Protein AF-A0A968W8H2-F1 (afdb_monomer)

Mean predicted aligned error: 14.6 Å

Solvent-accessible surface area (backbone atoms only — not comparable to full-atom values): 11276 Å² total; per-residue (Å²): 136,85,84,81,78,82,75,84,76,79,75,56,71,44,77,42,82,46,77,49,74,52,72,78,47,66,49,34,52,23,34,32,42,46,79,49,78,44,74,74,42,57,96,61,93,80,59,73,51,69,45,77,36,21,54,72,83,42,77,55,61,78,82,56,47,73,35,82,41,82,43,55,60,45,55,50,35,43,35,35,29,35,41,33,61,27,67,94,79,48,90,53,50,46,75,45,78,47,76,47,79,46,84,35,69,71,51,78,79,83,44,81,72,44,85,82,76,89,80,90,80,65,88,98,58,87,85,86,85,79,82,62,67,86,47,62,39,29,84,86,60,59,78,54,84,57,83,60,63,46,98,86,67,40,64,57,59,97,89,56,95,62,81,52,81,55,80,53,80,72,87,75,135

Radius of gyration: 30.92 Å; Cα contacts (8 Å, |Δi|>4): 264; chains: 1; bounding box: 73×29×99 Å

Structure (mmCIF, N/CA/C/O backbone):
data_AF-A0A968W8H2-F1
#
_entry.id   AF-A0A968W8H2-F1
#
loop_
_atom_site.group_PDB
_atom_site.id
_atom_site.type_symbol
_atom_site.label_atom_id
_atom_site.label_alt_id
_atom_site.label_comp_id
_atom_site.label_asym_id
_atom_site.label_entity_id
_atom_site.label_seq_id
_atom_site.pdbx_PDB_ins_code
_atom_site.Cartn_x
_atom_site.Cartn_y
_atom_site.Cartn_z
_atom_site.occupancy
_atom_site.B_iso_or_equiv
_atom_site.auth_seq_id
_atom_site.auth_comp_id
_atom_site.auth_asym_id
_atom_site.auth_atom_id
_atom_site.pdbx_PDB_model_num
ATOM 1 N N . MET A 1 1 ? 39.311 -10.604 -56.391 1.00 36.50 1 MET A N 1
ATOM 2 C CA . MET A 1 1 ? 39.691 -10.342 -54.987 1.00 36.50 1 MET A CA 1
ATOM 3 C C . MET A 1 1 ? 38.489 -9.663 -54.344 1.00 36.50 1 MET A C 1
ATOM 5 O O . MET A 1 1 ? 38.230 -8.509 -54.650 1.00 36.50 1 MET A O 1
ATOM 9 N N . PHE A 1 2 ? 37.658 -10.414 -53.617 1.00 27.83 2 PHE A N 1
ATOM 10 C CA . PHE A 1 2 ? 36.453 -9.870 -52.982 1.00 27.83 2 PHE A CA 1
ATOM 11 C C . PHE A 1 2 ? 36.867 -9.211 -51.664 1.00 27.83 2 PHE A C 1
ATOM 13 O O . PHE A 1 2 ? 37.392 -9.886 -50.783 1.00 27.83 2 PHE A O 1
ATOM 20 N N . SER A 1 3 ? 36.694 -7.894 -51.560 1.00 30.61 3 SER A N 1
ATOM 21 C CA . SER A 1 3 ? 36.873 -7.172 -50.301 1.00 30.61 3 SER A CA 1
ATOM 22 C C . SER A 1 3 ? 35.600 -7.329 -49.477 1.00 30.61 3 SER A C 1
ATOM 24 O O . SER A 1 3 ? 34.537 -6.861 -49.884 1.00 30.61 3 SER A O 1
ATOM 26 N N . LEU A 1 4 ? 35.705 -8.021 -48.343 1.00 26.61 4 LEU A N 1
ATOM 27 C CA . LEU A 1 4 ? 34.678 -8.049 -47.311 1.00 26.61 4 LEU A CA 1
ATOM 28 C C . LEU A 1 4 ? 34.958 -6.876 -46.368 1.00 26.61 4 LEU A C 1
ATOM 30 O O . LEU A 1 4 ? 35.855 -6.941 -45.531 1.00 26.61 4 LEU A O 1
ATOM 34 N N . THR A 1 5 ? 34.220 -5.781 -46.523 1.00 30.62 5 THR A N 1
ATOM 35 C CA . THR A 1 5 ? 34.244 -4.696 -45.541 1.00 30.62 5 THR A CA 1
ATOM 36 C C . THR A 1 5 ? 33.345 -5.101 -44.379 1.00 30.62 5 THR A C 1
ATOM 38 O O . THR A 1 5 ? 32.125 -5.099 -44.504 1.00 30.62 5 THR A O 1
ATOM 41 N N . THR A 1 6 ? 33.934 -5.472 -43.243 1.00 33.97 6 THR A N 1
ATOM 42 C CA . THR A 1 6 ? 33.195 -5.592 -41.983 1.00 33.97 6 THR A CA 1
ATOM 43 C C . THR A 1 6 ? 32.729 -4.200 -41.569 1.00 33.97 6 THR A C 1
ATOM 45 O O . THR A 1 6 ? 33.528 -3.380 -41.112 1.00 33.97 6 THR A O 1
ATOM 48 N N . GLN A 1 7 ? 31.444 -3.915 -41.761 1.00 32.62 7 GLN A N 1
ATOM 49 C CA . GLN A 1 7 ? 30.807 -2.742 -41.184 1.00 32.62 7 GLN A CA 1
ATOM 50 C C . GLN A 1 7 ? 30.516 -3.073 -39.716 1.00 32.62 7 GLN A C 1
ATOM 52 O O . GLN A 1 7 ? 29.640 -3.876 -39.411 1.00 32.62 7 GLN A O 1
ATOM 57 N N . THR A 1 8 ? 31.289 -2.508 -38.789 1.00 40.84 8 THR A N 1
ATOM 58 C CA . THR A 1 8 ? 30.941 -2.557 -37.365 1.00 40.84 8 THR A CA 1
ATOM 59 C C . THR A 1 8 ? 29.759 -1.613 -37.150 1.00 40.84 8 THR A C 1
ATOM 61 O O . THR A 1 8 ? 29.940 -0.419 -36.904 1.00 40.84 8 THR A O 1
ATOM 64 N N . GLU A 1 9 ? 28.540 -2.117 -37.322 1.00 47.41 9 GLU A N 1
ATOM 65 C CA . GLU A 1 9 ? 27.311 -1.370 -37.065 1.00 47.41 9 GLU A CA 1
ATOM 66 C C . GLU A 1 9 ? 27.190 -1.078 -35.569 1.00 47.41 9 GLU A C 1
ATOM 68 O O . GLU A 1 9 ? 26.975 -1.959 -34.740 1.00 47.41 9 GLU A O 1
ATOM 73 N N . ARG A 1 10 ? 27.369 0.192 -35.206 1.00 48.16 10 ARG A N 1
ATOM 74 C CA . ARG A 1 10 ? 27.141 0.668 -33.845 1.00 48.16 10 ARG A CA 1
ATOM 75 C C . ARG A 1 10 ? 25.634 0.897 -33.683 1.00 48.16 10 ARG A C 1
ATOM 77 O O . ARG A 1 10 ? 25.131 1.954 -34.063 1.00 48.16 10 ARG A O 1
ATOM 84 N N . THR A 1 11 ? 24.909 -0.084 -33.153 1.00 51.78 11 THR A N 1
ATOM 85 C CA . THR A 1 11 ? 23.515 0.092 -32.723 1.00 51.78 11 THR A CA 1
ATOM 86 C C . THR A 1 11 ? 23.470 1.188 -31.652 1.00 51.78 11 THR A C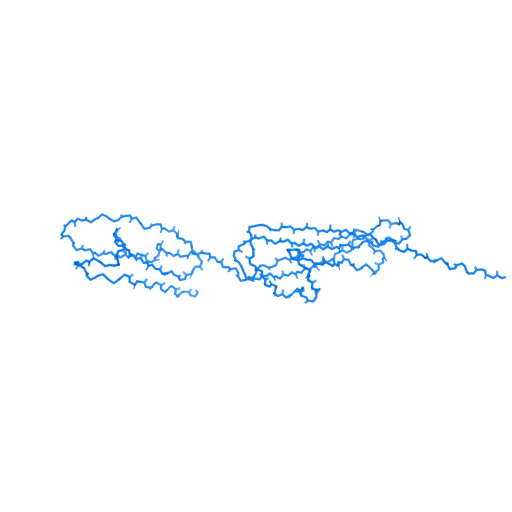 1
ATOM 88 O O . THR A 1 11 ? 24.179 1.136 -30.648 1.00 51.78 11 THR A O 1
ATOM 91 N N . LYS A 1 12 ? 22.694 2.254 -31.877 1.00 58.31 12 LYS A N 1
ATOM 92 C CA . LYS A 1 12 ? 22.496 3.314 -30.876 1.00 58.31 12 LYS A CA 1
ATOM 93 C C . LYS A 1 12 ? 21.143 3.097 -30.210 1.00 58.31 12 LYS A C 1
ATOM 95 O O . LYS A 1 12 ? 20.135 3.624 -30.679 1.00 58.31 12 LYS A O 1
ATOM 100 N N . GLU A 1 13 ? 21.113 2.311 -29.138 1.00 65.06 13 GLU A N 1
ATOM 101 C CA . GLU A 1 13 ? 19.932 2.200 -28.272 1.00 65.06 13 GLU A CA 1
ATOM 102 C C . GLU A 1 13 ? 19.605 3.577 -27.679 1.00 65.06 13 GLU A C 1
ATOM 104 O O . GLU A 1 13 ? 20.492 4.285 -27.196 1.00 65.06 13 GLU A O 1
ATOM 109 N N . THR A 1 14 ? 18.344 4.003 -27.762 1.00 73.31 14 THR A N 1
ATOM 110 C CA . THR A 1 14 ? 17.873 5.201 -27.050 1.00 73.31 14 THR A CA 1
ATOM 111 C C . THR A 1 14 ? 17.032 4.770 -25.867 1.00 73.31 14 THR A C 1
ATOM 113 O O . THR A 1 14 ? 16.075 4.013 -26.024 1.00 73.31 14 THR A O 1
ATOM 116 N N . GLU A 1 15 ? 17.394 5.265 -24.692 1.00 79.56 15 GLU A N 1
ATOM 117 C CA . GLU A 1 15 ? 16.709 4.994 -23.436 1.00 79.56 15 GLU A CA 1
ATOM 118 C C . GLU A 1 15 ? 15.756 6.142 -23.098 1.00 79.56 15 GLU A C 1
ATOM 120 O O . GLU A 1 15 ? 16.090 7.318 -23.252 1.00 79.56 15 GLU A O 1
ATOM 125 N N . TYR A 1 16 ? 14.560 5.796 -22.636 1.00 78.62 16 TYR A N 1
ATOM 126 C CA . TYR A 1 16 ? 13.544 6.733 -22.182 1.00 78.62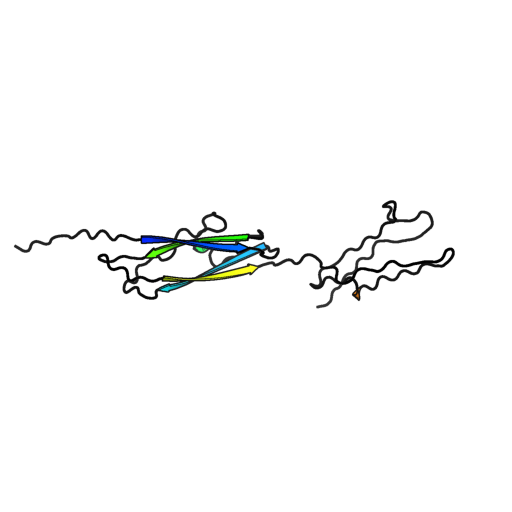 16 TYR A CA 1
ATOM 127 C C . TYR A 1 16 ? 13.112 6.350 -20.775 1.00 78.62 16 TYR A C 1
ATOM 129 O O . TYR A 1 16 ? 12.484 5.309 -20.583 1.00 78.62 16 TYR A O 1
ATOM 137 N N . THR A 1 17 ? 13.402 7.209 -19.805 1.00 87.06 17 THR A N 1
ATOM 138 C CA . THR A 1 17 ? 12.877 7.058 -18.449 1.00 87.06 17 THR A CA 1
ATOM 139 C C . THR A 1 17 ? 11.403 7.438 -18.422 1.00 87.06 17 THR A C 1
ATOM 141 O O . THR A 1 17 ? 10.996 8.483 -18.941 1.00 87.06 17 THR A O 1
ATOM 144 N N . LYS A 1 18 ? 10.598 6.577 -17.816 1.00 87.25 18 LYS A N 1
ATOM 145 C CA . LYS A 1 18 ? 9.187 6.789 -17.521 1.00 87.25 18 LYS A CA 1
ATOM 146 C C . LYS A 1 18 ? 9.029 6.835 -16.013 1.00 87.25 18 LYS A C 1
ATOM 148 O O . LYS A 1 18 ? 9.652 6.046 -15.308 1.00 87.25 18 LYS A O 1
ATOM 153 N N . VAL A 1 19 ? 8.214 7.772 -15.546 1.00 91.31 19 VAL A N 1
ATOM 154 C CA . VAL A 1 19 ? 7.886 7.938 -14.133 1.00 91.31 19 VAL A CA 1
ATOM 155 C C . VAL A 1 19 ? 6.378 8.072 -14.021 1.00 91.31 19 VAL A C 1
ATOM 157 O O . VAL A 1 19 ? 5.772 8.848 -14.764 1.00 91.31 19 VAL A O 1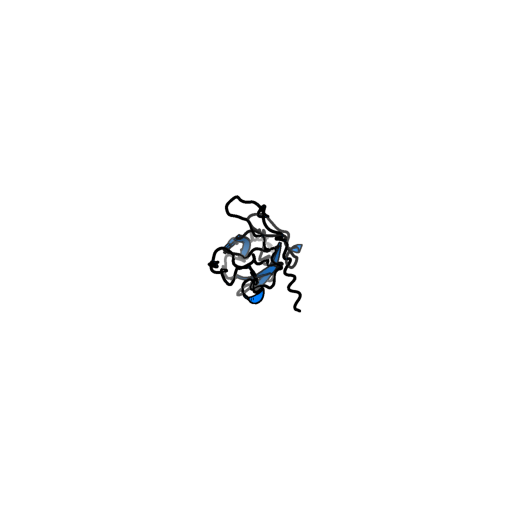
ATOM 160 N N . ILE A 1 20 ? 5.783 7.322 -13.104 1.00 92.75 20 ILE A N 1
ATOM 161 C CA . ILE A 1 20 ? 4.387 7.475 -12.704 1.00 92.75 20 ILE A CA 1
ATOM 162 C C . ILE A 1 20 ? 4.335 7.573 -11.183 1.00 92.75 20 ILE A C 1
ATOM 164 O O . ILE A 1 20 ? 5.024 6.824 -10.495 1.00 92.75 20 ILE A O 1
ATOM 168 N N . THR A 1 21 ? 3.516 8.483 -10.665 1.00 94.56 21 THR A N 1
ATOM 169 C CA . THR A 1 21 ? 3.315 8.645 -9.223 1.00 94.56 21 THR A CA 1
ATOM 170 C C . THR A 1 21 ? 1.832 8.555 -8.908 1.00 94.56 21 THR A C 1
ATOM 172 O O . THR A 1 21 ? 1.030 9.334 -9.424 1.00 94.56 21 THR A O 1
ATOM 175 N N . PHE A 1 22 ? 1.481 7.613 -8.041 1.00 92.88 22 PHE A N 1
ATOM 176 C CA . PHE A 1 22 ? 0.173 7.514 -7.410 1.00 92.88 22 PHE A CA 1
ATOM 177 C C . PHE A 1 22 ? 0.223 8.227 -6.060 1.00 92.88 22 PHE A C 1
ATOM 179 O O . PHE A 1 22 ? 1.210 8.113 -5.332 1.00 92.88 22 PHE A O 1
ATOM 186 N N . ALA A 1 23 ? -0.841 8.944 -5.715 1.00 93.62 23 ALA A N 1
ATOM 187 C CA . ALA A 1 23 ? -0.974 9.637 -4.440 1.00 93.62 23 ALA A CA 1
ATOM 188 C C . ALA A 1 23 ? -2.348 9.360 -3.826 1.00 93.62 23 ALA A C 1
ATOM 190 O O . ALA A 1 23 ? -3.315 9.119 -4.548 1.00 93.62 23 ALA A O 1
ATOM 191 N N . GLY A 1 24 ? -2.425 9.410 -2.496 1.00 91.19 24 GLY A N 1
ATOM 192 C CA . GLY A 1 24 ? -3.661 9.129 -1.766 1.00 91.19 24 GLY A CA 1
ATOM 193 C C . GLY A 1 24 ? -4.010 7.642 -1.729 1.00 91.19 24 GLY A C 1
ATOM 194 O O . GLY A 1 24 ? -5.189 7.296 -1.695 1.00 91.19 24 GLY A O 1
ATOM 195 N N . LEU A 1 25 ? -3.005 6.760 -1.753 1.00 91.06 25 LEU A N 1
ATOM 196 C CA . LEU A 1 25 ? -3.238 5.335 -1.538 1.00 91.06 25 LEU A CA 1
ATOM 197 C C . LEU A 1 25 ? -3.820 5.117 -0.131 1.00 91.06 25 LEU A C 1
ATOM 199 O O . LEU A 1 25 ? -3.359 5.762 0.818 1.00 91.06 25 LEU A O 1
ATOM 203 N N . PRO A 1 26 ? -4.815 4.222 0.026 1.00 90.12 26 PRO A N 1
ATOM 204 C CA . PRO A 1 26 ? -5.330 3.871 1.346 1.00 90.12 26 PRO A CA 1
ATOM 205 C C . PRO A 1 26 ? -4.226 3.218 2.187 1.00 90.12 26 PRO A C 1
ATOM 207 O O . PRO A 1 26 ? -3.206 2.788 1.650 1.00 90.12 26 PRO A O 1
ATOM 210 N N . VAL A 1 27 ? -4.422 3.098 3.502 1.00 90.06 27 VAL A N 1
ATOM 211 C CA . VAL A 1 27 ? -3.502 2.313 4.342 1.00 90.06 27 VAL A CA 1
ATOM 212 C C . VAL A 1 27 ? -3.486 0.873 3.827 1.00 90.06 27 VAL A C 1
ATOM 214 O O . VAL A 1 27 ? -4.543 0.279 3.631 1.00 90.06 27 VAL A O 1
ATOM 217 N N . HIS A 1 28 ? -2.301 0.321 3.578 1.00 93.50 28 HIS A N 1
ATOM 218 C CA . HIS A 1 28 ? -2.117 -1.018 3.016 1.00 93.50 28 HIS A CA 1
ATOM 219 C C . HIS A 1 28 ? -0.793 -1.634 3.486 1.00 93.50 28 HIS A C 1
ATOM 221 O O . HIS A 1 28 ? 0.001 -0.972 4.158 1.00 93.50 28 HIS A O 1
ATOM 227 N N . GLU A 1 29 ? -0.570 -2.907 3.163 1.00 94.62 29 GLU A N 1
ATOM 228 C CA . GLU A 1 29 ? 0.621 -3.651 3.605 1.00 94.62 29 GLU A CA 1
ATOM 229 C C . GLU A 1 29 ? 1.572 -4.009 2.460 1.00 94.62 29 GLU A C 1
ATOM 231 O O . GLU A 1 29 ? 2.777 -4.174 2.669 1.00 94.62 29 GLU A O 1
ATOM 236 N N . SER A 1 30 ? 1.040 -4.173 1.249 1.00 95.44 30 SER A N 1
ATOM 237 C CA . SER A 1 30 ? 1.845 -4.532 0.085 1.00 95.44 30 SER A CA 1
ATOM 238 C C . SER A 1 30 ? 1.202 -4.102 -1.224 1.00 95.44 30 SER A C 1
ATOM 240 O O . SER A 1 30 ? 0.007 -3.804 -1.290 1.00 95.44 30 SER A O 1
ATOM 242 N N . ILE A 1 31 ? 2.009 -4.118 -2.278 1.00 95.25 31 ILE A N 1
ATOM 243 C CA . ILE A 1 31 ? 1.574 -3.947 -3.660 1.00 95.25 31 ILE A CA 1
ATOM 244 C C . ILE A 1 31 ? 2.034 -5.131 -4.508 1.00 95.25 31 ILE A C 1
ATOM 246 O O . ILE A 1 31 ? 3.036 -5.773 -4.200 1.00 95.25 31 ILE A O 1
ATOM 250 N N . GLU A 1 32 ? 1.321 -5.408 -5.589 1.00 94.19 32 GLU A N 1
ATOM 251 C CA . GLU A 1 32 ? 1.770 -6.298 -6.661 1.00 94.19 32 GLU A CA 1
ATOM 252 C C . GLU A 1 32 ? 1.777 -5.512 -7.972 1.00 94.19 32 GLU A C 1
ATOM 254 O O . GLU A 1 32 ? 0.892 -4.689 -8.225 1.00 94.19 32 GLU A O 1
ATOM 259 N N . LEU A 1 33 ? 2.800 -5.752 -8.790 1.00 90.94 33 LEU A N 1
ATOM 260 C CA . LEU A 1 33 ? 3.006 -5.056 -10.054 1.00 90.94 33 LEU A CA 1
ATOM 261 C C . LEU A 1 33 ? 3.056 -6.051 -11.205 1.00 90.94 33 LEU A C 1
ATOM 263 O O . LEU A 1 33 ? 3.793 -7.039 -11.138 1.00 90.94 33 LEU A O 1
ATOM 267 N N . ASP A 1 34 ? 2.342 -5.722 -12.275 1.00 86.38 34 ASP A N 1
ATOM 268 C CA . ASP A 1 34 ? 2.449 -6.386 -13.570 1.00 86.38 34 ASP A CA 1
ATOM 269 C C . ASP A 1 34 ? 2.709 -5.356 -14.675 1.00 86.38 34 ASP A C 1
ATOM 271 O O . ASP A 1 34 ? 2.138 -4.261 -14.681 1.00 86.38 34 ASP A O 1
ATOM 275 N N . PHE A 1 35 ? 3.587 -5.709 -15.610 1.00 81.69 35 PHE A N 1
ATOM 276 C CA . PHE A 1 35 ? 3.974 -4.873 -16.740 1.00 81.69 35 PHE A CA 1
ATOM 277 C C . PHE A 1 35 ? 3.630 -5.607 -18.032 1.00 81.69 35 PHE A C 1
ATOM 279 O O . PHE A 1 35 ? 4.330 -6.535 -18.438 1.00 81.69 35 PHE A O 1
ATOM 286 N N . VAL A 1 36 ? 2.593 -5.141 -18.725 1.00 76.88 36 VAL A N 1
ATOM 287 C CA . VAL A 1 36 ? 2.254 -5.639 -20.058 1.00 76.88 36 VAL A CA 1
ATOM 288 C C . VAL A 1 36 ? 2.880 -4.724 -21.099 1.00 76.88 36 VAL A C 1
ATOM 290 O O . VAL A 1 36 ? 2.665 -3.509 -21.120 1.00 76.88 36 VAL A O 1
ATOM 293 N N . LEU A 1 37 ? 3.658 -5.326 -21.992 1.00 67.25 37 LEU A N 1
ATOM 294 C CA . LEU A 1 37 ? 4.260 -4.631 -23.117 1.00 67.25 37 LEU A CA 1
ATOM 295 C C . LEU A 1 37 ? 3.477 -4.894 -24.394 1.00 67.25 37 LEU A C 1
ATOM 297 O O . LEU A 1 37 ? 3.244 -6.043 -24.764 1.00 67.25 37 LEU A O 1
ATOM 301 N N . ALA A 1 38 ? 3.191 -3.822 -25.123 1.00 61.41 38 ALA A N 1
ATOM 302 C CA . ALA A 1 38 ? 2.850 -3.899 -26.531 1.00 61.41 38 ALA A CA 1
ATOM 303 C C . ALA A 1 38 ? 3.915 -3.152 -27.336 1.00 61.41 38 ALA A C 1
ATOM 305 O O . ALA A 1 38 ? 4.139 -1.949 -27.171 1.00 61.41 38 ALA A O 1
ATOM 306 N N . VAL A 1 39 ? 4.593 -3.891 -28.208 1.00 62.19 39 VAL A N 1
ATOM 307 C CA . VAL A 1 39 ? 5.495 -3.323 -29.206 1.00 62.19 39 VAL A CA 1
ATOM 308 C C . VAL A 1 39 ? 4.647 -2.965 -30.404 1.00 62.19 39 VAL A C 1
ATOM 310 O O . VAL A 1 39 ? 4.161 -3.859 -31.091 1.00 62.19 39 VAL A O 1
ATOM 313 N N . ILE A 1 40 ? 4.408 -1.673 -30.605 1.00 57.00 40 ILE A N 1
ATOM 314 C CA . ILE A 1 40 ? 3.432 -1.235 -31.602 1.00 57.00 40 ILE A CA 1
ATOM 315 C C . ILE A 1 40 ? 4.067 -1.195 -32.993 1.00 57.00 40 ILE A C 1
ATOM 317 O O . ILE A 1 40 ? 3.378 -1.505 -33.950 1.00 57.00 40 ILE A O 1
ATOM 321 N N . ASP A 1 41 ? 5.381 -0.970 -33.110 1.00 53.47 41 ASP A N 1
ATOM 322 C CA . ASP A 1 41 ? 6.046 -0.845 -34.418 1.00 53.47 41 ASP A CA 1
ATOM 323 C C . ASP A 1 41 ? 7.537 -1.270 -34.395 1.00 53.47 41 ASP A C 1
ATOM 325 O O . ASP A 1 41 ? 8.423 -0.535 -34.831 1.00 53.47 41 ASP A O 1
ATOM 329 N N . SER A 1 42 ? 7.866 -2.464 -33.882 1.00 54.56 42 SER A N 1
ATOM 330 C CA . SER A 1 42 ? 9.228 -3.027 -34.018 1.00 54.56 42 SER A CA 1
ATOM 331 C C . SER A 1 42 ? 9.226 -4.234 -34.940 1.00 54.56 42 SER A C 1
ATOM 333 O O . SER A 1 42 ? 8.578 -5.242 -34.667 1.00 54.56 42 SER A O 1
ATOM 335 N N . TRP A 1 43 ? 9.993 -4.149 -36.023 1.00 53.75 43 TRP A N 1
ATOM 336 C CA . TRP A 1 43 ? 10.259 -5.289 -36.907 1.00 53.75 43 TRP A CA 1
ATOM 337 C C . TRP A 1 43 ? 11.371 -6.200 -36.375 1.00 53.75 43 TRP A C 1
ATOM 339 O O . TRP A 1 43 ? 11.601 -7.278 -36.918 1.00 53.75 43 TRP A O 1
ATOM 349 N N . ASP A 1 44 ? 12.032 -5.788 -35.293 1.00 54.50 44 ASP A N 1
ATOM 350 C CA . ASP A 1 44 ? 13.057 -6.559 -34.607 1.00 54.50 44 ASP A CA 1
ATOM 351 C C . ASP A 1 44 ? 12.522 -7.086 -33.265 1.00 54.50 44 ASP A C 1
ATOM 353 O O . ASP A 1 44 ? 11.948 -6.343 -32.461 1.00 54.50 44 ASP A O 1
ATOM 357 N N . LYS A 1 45 ? 12.717 -8.390 -33.038 1.00 52.03 45 LYS A N 1
ATOM 358 C CA . LYS A 1 45 ? 12.323 -9.135 -31.836 1.00 52.03 45 LYS A CA 1
ATOM 359 C C . LYS A 1 45 ? 13.255 -8.890 -30.631 1.00 52.03 45 LYS A C 1
ATOM 361 O O . LYS A 1 45 ? 13.001 -9.465 -29.577 1.00 52.03 45 LYS A O 1
ATOM 366 N N . GLN A 1 46 ? 14.321 -8.088 -30.757 1.00 54.88 46 GLN A N 1
ATOM 367 C CA . GLN A 1 46 ? 15.407 -7.977 -29.760 1.00 54.88 46 GLN A CA 1
ATOM 368 C C . GLN A 1 46 ? 15.397 -6.731 -28.848 1.00 54.88 46 GLN A C 1
ATOM 370 O O . GLN A 1 46 ? 16.409 -6.417 -28.223 1.00 54.88 46 GLN A O 1
ATOM 375 N N . CYS A 1 47 ? 14.275 -6.028 -28.676 1.00 55.41 47 CYS A N 1
ATOM 376 C CA . CYS A 1 47 ? 14.214 -4.937 -27.695 1.00 55.41 47 CYS A CA 1
ATOM 377 C C . CYS A 1 47 ? 14.027 -5.489 -26.263 1.00 55.41 47 CYS A C 1
ATOM 379 O O . CYS A 1 47 ? 12.979 -6.041 -25.937 1.00 55.41 47 CYS A O 1
ATOM 381 N N . ASN A 1 48 ? 15.003 -5.291 -25.368 1.00 54.47 48 ASN A N 1
ATOM 382 C CA . ASN A 1 48 ? 14.804 -5.424 -23.917 1.00 54.47 48 ASN A CA 1
ATOM 383 C C . ASN A 1 48 ? 14.095 -4.161 -23.398 1.00 54.47 48 ASN A C 1
ATOM 385 O O . ASN A 1 48 ? 14.735 -3.175 -23.043 1.00 54.47 48 ASN A O 1
ATOM 389 N N . ILE A 1 49 ? 12.761 -4.165 -23.416 1.00 60.78 49 ILE A N 1
ATOM 390 C CA . ILE A 1 49 ? 11.949 -2.928 -23.412 1.00 60.78 49 ILE A CA 1
ATOM 391 C C . ILE A 1 49 ? 11.725 -2.338 -22.021 1.00 60.78 49 ILE A C 1
ATOM 393 O O . ILE A 1 49 ? 11.241 -1.224 -21.921 1.00 60.78 49 ILE A O 1
ATOM 397 N N . TYR A 1 50 ? 12.090 -3.032 -20.944 1.00 68.25 50 TYR A N 1
ATOM 398 C CA . TYR A 1 50 ? 12.184 -2.416 -19.623 1.00 68.25 50 TYR A CA 1
ATOM 399 C C . TYR A 1 50 ? 13.423 -2.892 -18.881 1.00 68.25 50 TYR A C 1
ATOM 401 O O . TYR A 1 50 ? 13.702 -4.093 -18.779 1.00 68.25 50 TYR A O 1
ATOM 409 N N . SER A 1 51 ? 14.158 -1.938 -18.335 1.00 76.00 51 SER A N 1
ATOM 410 C CA . SER A 1 51 ? 15.234 -2.162 -17.378 1.00 76.00 51 SER A CA 1
ATOM 411 C C . SER A 1 51 ? 15.138 -1.131 -16.262 1.00 76.00 51 SER A C 1
ATOM 413 O O . SER A 1 51 ? 14.441 -0.123 -16.387 1.00 76.00 51 SER A O 1
ATOM 415 N N . ASN A 1 52 ? 15.846 -1.397 -15.167 1.00 85.31 52 ASN A N 1
ATOM 416 C CA . ASN A 1 52 ? 16.004 -0.458 -14.061 1.00 85.31 52 ASN A CA 1
ATOM 417 C C . ASN A 1 52 ? 14.656 -0.020 -13.464 1.00 85.31 52 ASN A C 1
ATOM 419 O O . ASN A 1 52 ? 14.450 1.169 -13.234 1.00 85.31 52 ASN A O 1
ATOM 423 N N . ILE A 1 53 ? 13.740 -0.973 -13.245 1.00 88.06 53 ILE A N 1
ATOM 424 C CA . ILE A 1 53 ? 12.485 -0.679 -12.550 1.00 88.06 53 ILE A CA 1
ATOM 425 C C . ILE A 1 53 ? 12.822 -0.282 -11.114 1.00 88.06 53 ILE A C 1
ATOM 427 O O . ILE A 1 53 ? 13.605 -0.967 -10.451 1.00 88.06 53 ILE A O 1
ATOM 431 N N . LYS A 1 54 ? 12.222 0.805 -10.639 1.00 92.38 54 LYS A N 1
ATOM 432 C CA . LYS A 1 54 ? 12.321 1.263 -9.261 1.00 92.38 54 LYS A CA 1
ATOM 433 C C . LYS A 1 54 ? 10.941 1.508 -8.669 1.00 92.38 54 LYS A C 1
ATOM 435 O O . LYS A 1 54 ? 10.045 1.990 -9.361 1.00 92.38 54 LYS A O 1
ATOM 440 N N . ILE A 1 55 ? 10.834 1.226 -7.378 1.00 94.25 55 ILE A N 1
ATOM 441 C CA . ILE A 1 55 ? 9.713 1.577 -6.508 1.00 94.25 55 ILE A CA 1
ATOM 442 C C . ILE A 1 55 ? 10.231 2.602 -5.505 1.00 94.25 55 ILE A C 1
ATOM 444 O O . ILE A 1 55 ? 11.188 2.333 -4.779 1.00 94.25 55 ILE A O 1
ATOM 448 N N . ASP A 1 56 ? 9.652 3.797 -5.513 1.00 95.31 56 ASP A N 1
ATOM 449 C CA . ASP A 1 56 ? 10.030 4.919 -4.644 1.00 95.31 56 ASP A CA 1
ATOM 450 C C . ASP A 1 56 ? 11.532 5.233 -4.693 1.00 95.31 56 ASP A C 1
ATOM 452 O O . ASP A 1 56 ? 12.184 5.509 -3.689 1.00 95.31 56 ASP A O 1
ATOM 456 N N . GLY A 1 57 ? 12.106 5.140 -5.896 1.00 94.62 57 GLY A N 1
ATOM 457 C CA . GLY A 1 57 ? 13.534 5.346 -6.142 1.00 94.62 57 GLY A CA 1
ATOM 458 C C . GLY A 1 57 ? 14.426 4.136 -5.841 1.00 94.62 57 GLY A C 1
ATOM 459 O O . GLY A 1 57 ? 15.601 4.157 -6.209 1.00 94.62 57 GLY A O 1
ATOM 460 N N . ASN A 1 58 ? 13.891 3.058 -5.262 1.00 93.62 58 ASN A N 1
ATOM 461 C CA . ASN A 1 58 ? 14.640 1.840 -4.954 1.00 93.62 58 ASN A CA 1
ATOM 462 C C . ASN A 1 58 ? 14.546 0.831 -6.104 1.00 93.62 58 ASN A C 1
ATOM 464 O O . ASN A 1 58 ? 13.435 0.460 -6.484 1.00 93.62 58 ASN A O 1
ATOM 468 N N . PRO A 1 59 ? 15.672 0.361 -6.667 1.00 92.12 59 PRO A N 1
ATOM 469 C CA . PRO A 1 59 ? 15.649 -0.611 -7.752 1.00 92.12 59 PRO A CA 1
ATOM 470 C C . PRO A 1 59 ? 15.082 -1.953 -7.288 1.00 92.12 59 PRO A C 1
ATOM 472 O O . PRO A 1 59 ? 15.406 -2.430 -6.201 1.00 92.12 59 PRO A O 1
ATOM 475 N N . ILE A 1 60 ? 14.290 -2.588 -8.150 1.00 89.31 60 ILE A N 1
ATOM 476 C CA . ILE A 1 60 ? 13.769 -3.939 -7.934 1.00 89.31 60 ILE A CA 1
ATOM 477 C C . ILE A 1 60 ? 14.250 -4.900 -9.018 1.00 89.31 60 ILE A C 1
ATOM 479 O O . ILE A 1 60 ? 14.481 -4.525 -10.171 1.00 89.31 60 ILE A O 1
ATOM 483 N N . LEU A 1 61 ? 14.387 -6.171 -8.643 1.00 85.88 61 LEU A N 1
ATOM 484 C CA . LEU A 1 61 ? 14.648 -7.245 -9.594 1.00 85.88 61 LEU A CA 1
ATOM 485 C C . LEU A 1 61 ? 13.365 -7.576 -10.361 1.00 85.88 61 LEU A C 1
ATOM 487 O O . LEU A 1 61 ? 12.274 -7.553 -9.797 1.00 85.88 61 LEU A O 1
ATOM 491 N N . LYS A 1 62 ? 13.493 -7.946 -11.640 1.00 78.38 62 LYS A N 1
ATOM 492 C CA . LYS A 1 62 ? 12.340 -8.349 -12.467 1.00 78.38 62 LYS A CA 1
ATOM 493 C C . LYS A 1 62 ? 11.590 -9.554 -11.895 1.00 78.38 62 LYS A C 1
ATOM 495 O O . LYS A 1 62 ? 10.400 -9.687 -12.120 1.00 78.38 62 LYS A O 1
ATOM 500 N N . GLU A 1 63 ? 12.280 -10.413 -11.155 1.00 80.12 63 GLU A N 1
ATOM 501 C CA . GLU A 1 63 ? 11.711 -11.602 -10.507 1.00 80.12 63 GLU A CA 1
ATOM 502 C C . GLU A 1 63 ? 10.781 -11.260 -9.335 1.00 80.12 63 GLU A C 1
ATOM 504 O O . GLU A 1 63 ? 9.952 -12.080 -8.953 1.00 80.12 63 GLU A O 1
ATOM 509 N N . ALA A 1 64 ? 10.908 -10.051 -8.776 1.00 79.19 64 ALA A N 1
ATOM 510 C CA . ALA A 1 64 ? 10.007 -9.543 -7.746 1.00 79.19 64 ALA A CA 1
ATOM 511 C C . ALA A 1 64 ? 8.691 -9.001 -8.334 1.00 79.19 64 ALA A C 1
ATOM 513 O O . ALA A 1 64 ? 7.758 -8.712 -7.588 1.00 79.19 64 ALA A O 1
ATOM 514 N N . LEU A 1 65 ? 8.601 -8.859 -9.663 1.00 79.44 65 LEU A N 1
ATOM 515 C CA . LEU A 1 65 ? 7.335 -8.572 -10.334 1.00 79.44 65 LEU A CA 1
ATOM 516 C C . LEU A 1 65 ? 6.387 -9.758 -10.122 1.00 79.44 65 LEU A C 1
ATOM 518 O O . LEU A 1 65 ? 6.833 -10.902 -10.053 1.00 79.44 65 LEU A O 1
ATOM 522 N N . LEU A 1 66 ? 5.085 -9.486 -10.008 1.00 80.25 66 LEU A N 1
ATOM 523 C CA . LEU A 1 66 ? 4.051 -10.481 -9.679 1.00 80.25 66 LEU A CA 1
ATOM 524 C C . LEU A 1 66 ? 4.156 -11.106 -8.272 1.00 80.25 66 LEU A C 1
ATOM 526 O O . LEU A 1 66 ? 3.426 -12.048 -7.966 1.00 80.25 66 LEU A O 1
ATOM 530 N N . GLN A 1 67 ? 5.034 -10.593 -7.403 1.00 88.94 67 GLN A N 1
ATOM 531 C CA . GLN A 1 67 ? 5.072 -10.938 -5.980 1.00 88.94 67 GLN A CA 1
ATOM 532 C C . GLN A 1 67 ? 4.549 -9.782 -5.128 1.00 88.94 67 GLN A C 1
ATOM 534 O O . GLN A 1 67 ? 4.560 -8.625 -5.551 1.00 88.94 67 GLN A O 1
ATOM 539 N N . LYS A 1 68 ? 4.133 -10.092 -3.895 1.00 93.00 68 LYS A N 1
ATOM 540 C CA . LYS A 1 68 ? 3.790 -9.074 -2.898 1.00 93.00 68 LYS A CA 1
ATOM 541 C C . LYS A 1 68 ? 5.045 -8.338 -2.465 1.00 93.00 68 LYS A C 1
ATOM 543 O O . LYS A 1 68 ? 5.904 -8.903 -1.790 1.00 93.00 68 LYS A O 1
ATOM 548 N N . ILE A 1 69 ? 5.117 -7.067 -2.820 1.00 93.25 69 ILE A N 1
ATOM 549 C CA . ILE A 1 69 ? 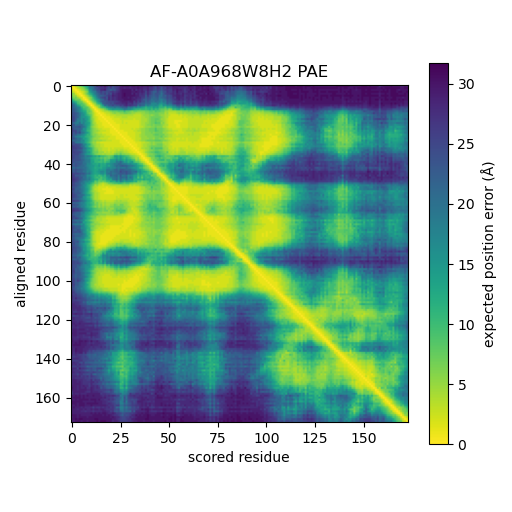6.188 -6.162 -2.428 1.00 93.25 69 ILE A CA 1
ATOM 550 C C . ILE A 1 69 ? 5.699 -5.382 -1.204 1.00 93.25 69 ILE A C 1
ATOM 552 O O . ILE A 1 69 ? 4.694 -4.674 -1.315 1.00 93.25 69 ILE A O 1
ATOM 556 N N . PRO A 1 70 ? 6.358 -5.504 -0.035 1.00 94.56 70 PRO A N 1
ATOM 557 C CA . PRO A 1 70 ? 5.993 -4.737 1.150 1.00 94.56 70 PRO A CA 1
ATOM 558 C C . PRO A 1 70 ? 6.032 -3.235 0.866 1.00 94.56 70 PRO A C 1
ATOM 560 O O . PRO A 1 70 ? 7.061 -2.702 0.451 1.00 94.56 70 PRO A O 1
ATOM 563 N N . HIS A 1 71 ? 4.905 -2.566 1.082 1.00 94.00 71 HIS A N 1
ATOM 564 C CA . HIS A 1 71 ? 4.740 -1.138 0.841 1.00 94.00 71 HIS A CA 1
ATOM 565 C C . HIS A 1 71 ? 3.519 -0.638 1.622 1.00 94.00 71 HIS A C 1
ATOM 567 O O . HIS A 1 71 ? 2.488 -1.303 1.648 1.00 94.00 71 HIS A O 1
ATOM 573 N N . SER A 1 72 ? 3.639 0.520 2.269 1.00 93.62 72 SER A N 1
ATOM 574 C CA . SER A 1 72 ? 2.582 1.090 3.120 1.00 93.62 72 SER A CA 1
ATOM 575 C C . SER A 1 72 ? 2.455 2.611 3.019 1.00 93.62 72 SER A C 1
ATOM 577 O O . SER A 1 72 ? 1.624 3.211 3.703 1.00 93.62 72 SER A O 1
ATOM 579 N N . ALA A 1 73 ? 3.274 3.255 2.183 1.00 94.69 73 ALA A N 1
ATOM 580 C CA . ALA A 1 73 ? 3.229 4.699 2.013 1.00 94.69 73 ALA A CA 1
ATOM 581 C C . ALA A 1 73 ? 1.954 5.124 1.269 1.00 94.69 73 ALA A C 1
ATOM 583 O O . ALA A 1 73 ? 1.430 4.406 0.420 1.00 94.69 73 ALA A O 1
ATOM 584 N N . SER A 1 74 ? 1.467 6.335 1.542 1.00 94.44 74 SER A N 1
ATOM 585 C CA . SER A 1 74 ? 0.304 6.910 0.847 1.00 94.44 74 SER A CA 1
ATOM 586 C C . SER A 1 74 ? 0.608 7.360 -0.590 1.00 94.44 74 SER A C 1
ATOM 588 O O . SER A 1 74 ? -0.290 7.801 -1.314 1.00 94.44 74 SER A O 1
ATOM 590 N N . THR A 1 75 ? 1.866 7.251 -1.011 1.00 96.00 75 THR A N 1
ATOM 591 C CA . THR A 1 75 ? 2.351 7.550 -2.357 1.00 96.00 75 THR A CA 1
ATOM 592 C C . THR A 1 75 ? 3.160 6.378 -2.878 1.00 96.00 75 THR A C 1
ATOM 594 O O . THR A 1 75 ? 3.898 5.783 -2.104 1.00 96.00 75 THR A O 1
ATOM 597 N N . LEU A 1 76 ? 3.066 6.106 -4.177 1.00 96.19 76 LEU A N 1
ATOM 598 C CA . LEU A 1 76 ? 3.868 5.098 -4.868 1.00 96.19 76 LEU A CA 1
ATOM 599 C C . LEU A 1 76 ? 4.432 5.716 -6.141 1.00 96.19 76 LEU A C 1
ATOM 601 O O . LEU A 1 76 ? 3.662 6.137 -7.007 1.00 96.19 76 LEU A O 1
ATOM 605 N N . THR A 1 77 ? 5.752 5.751 -6.278 1.00 96.00 77 THR A N 1
ATOM 606 C CA . THR A 1 77 ? 6.420 6.184 -7.510 1.00 96.00 77 THR A CA 1
ATOM 607 C C . THR A 1 77 ? 7.062 5.002 -8.213 1.00 96.00 77 THR A C 1
ATOM 609 O O . THR A 1 77 ? 7.936 4.337 -7.664 1.00 96.00 77 THR A O 1
ATOM 612 N N . LEU A 1 78 ? 6.658 4.768 -9.456 1.00 93.69 78 LEU A N 1
ATOM 613 C CA . LEU A 1 78 ? 7.260 3.776 -10.333 1.00 93.69 78 LEU A CA 1
ATOM 614 C C . LEU A 1 78 ? 8.136 4.489 -11.352 1.00 93.69 78 LEU A C 1
ATOM 616 O O . LEU A 1 78 ? 7.667 5.375 -12.066 1.00 93.69 78 LEU A O 1
ATOM 620 N N . GLU A 1 79 ? 9.394 4.078 -11.442 1.00 92.00 79 GLU A N 1
ATOM 621 C CA . GLU A 1 79 ? 10.321 4.521 -12.481 1.00 92.00 79 GLU A CA 1
ATOM 622 C C . GLU A 1 79 ? 10.781 3.305 -13.278 1.00 92.00 79 GLU A C 1
ATOM 624 O O . GLU A 1 79 ? 11.104 2.272 -12.700 1.00 92.00 79 GLU A O 1
ATOM 629 N N . TRP A 1 80 ? 10.820 3.403 -14.601 1.00 89.00 80 TRP A N 1
ATOM 630 C CA . TRP A 1 80 ? 11.409 2.368 -15.448 1.00 89.00 80 TRP A CA 1
ATOM 631 C C . TRP A 1 80 ? 12.003 2.981 -16.707 1.00 89.00 80 TRP A C 1
ATOM 633 O O . TRP A 1 80 ? 11.620 4.070 -17.136 1.00 89.00 80 TRP A O 1
ATOM 643 N N . VAL A 1 81 ? 12.949 2.276 -17.319 1.00 83.25 81 VAL A N 1
ATOM 644 C CA . VAL A 1 81 ? 13.580 2.709 -18.566 1.00 83.25 81 VAL A CA 1
ATOM 645 C C . VAL A 1 81 ? 13.072 1.852 -19.706 1.00 83.25 81 VAL A C 1
ATOM 647 O O . VAL A 1 81 ? 13.297 0.645 -19.704 1.00 83.25 81 VAL A O 1
ATOM 650 N N . THR A 1 82 ? 12.440 2.479 -20.697 1.00 78.56 82 THR A N 1
ATOM 651 C CA . THR A 1 82 ? 12.131 1.831 -21.973 1.00 78.56 82 THR A CA 1
ATOM 652 C C . THR A 1 82 ? 13.226 2.070 -22.991 1.00 78.56 82 THR A C 1
ATOM 654 O O . THR A 1 82 ? 13.686 3.201 -23.146 1.00 78.56 82 THR A O 1
ATOM 657 N N . LYS A 1 83 ? 13.617 1.022 -23.711 1.00 74.88 83 LYS A N 1
ATOM 658 C CA . LYS A 1 83 ? 14.619 1.110 -24.772 1.00 74.88 83 LYS A CA 1
ATOM 659 C C . LYS A 1 83 ? 13.955 1.025 -26.135 1.00 74.88 83 LYS A C 1
ATOM 661 O O . LYS A 1 83 ? 13.189 0.097 -26.387 1.00 74.88 83 LYS A O 1
ATOM 666 N N . ASN A 1 84 ? 14.306 1.951 -27.019 1.00 68.81 84 ASN A N 1
ATOM 667 C CA . ASN A 1 84 ? 13.991 1.845 -28.437 1.00 68.81 84 ASN A CA 1
ATOM 668 C C . ASN A 1 84 ? 15.253 1.419 -29.189 1.00 68.81 84 ASN A C 1
ATOM 670 O O . ASN A 1 84 ? 16.302 2.067 -29.080 1.00 68.81 84 ASN A O 1
ATOM 674 N N . HIS A 1 85 ? 15.143 0.337 -29.960 1.00 63.62 85 HIS A N 1
ATOM 675 C CA . HIS A 1 85 ? 16.192 -0.063 -30.886 1.00 63.62 85 HIS A CA 1
ATOM 676 C C . HIS A 1 85 ? 16.135 0.839 -32.123 1.00 63.62 85 HIS A C 1
ATOM 678 O O . HIS A 1 85 ? 15.087 0.976 -32.753 1.00 63.62 85 HIS A O 1
ATOM 684 N N . ASN A 1 86 ? 17.259 1.475 -32.455 1.00 57.72 86 ASN A N 1
ATOM 685 C CA . ASN A 1 86 ? 17.414 2.211 -33.705 1.00 57.72 86 ASN A CA 1
ATOM 686 C C . ASN A 1 86 ? 18.316 1.389 -34.623 1.00 57.72 86 ASN A C 1
ATOM 688 O O . ASN A 1 86 ? 19.538 1.567 -34.621 1.00 57.72 86 ASN A O 1
ATOM 692 N N . LEU A 1 87 ? 17.722 0.493 -35.405 1.00 55.09 87 LEU A N 1
ATOM 693 C CA . LEU A 1 87 ? 18.437 -0.145 -36.502 1.00 55.09 87 LEU A CA 1
ATOM 694 C C . LEU A 1 87 ? 18.588 0.896 -37.631 1.00 55.09 87 LEU A C 1
ATOM 696 O O . LEU A 1 87 ? 17.612 1.524 -38.039 1.00 55.09 87 LEU A O 1
ATOM 700 N N . TYR A 1 88 ? 19.815 1.144 -38.096 1.00 57.53 88 TYR A N 1
ATOM 701 C CA . TYR A 1 88 ? 20.120 2.040 -39.229 1.00 57.53 88 TYR A CA 1
ATOM 702 C C . TYR A 1 88 ? 19.608 3.495 -39.141 1.00 57.53 88 TYR A C 1
ATOM 704 O O . TYR A 1 88 ? 19.467 4.168 -40.159 1.00 57.53 88 TYR A O 1
ATOM 712 N N . GLY A 1 89 ? 19.359 4.022 -37.936 1.00 55.53 89 GLY A N 1
ATOM 713 C CA . GLY A 1 89 ? 18.920 5.416 -37.757 1.00 55.53 89 GLY A CA 1
ATOM 714 C C . GLY A 1 89 ? 17.443 5.672 -38.081 1.00 55.53 89 GLY A C 1
ATOM 715 O O . GLY A 1 89 ? 17.007 6.825 -38.058 1.00 55.53 89 GLY A O 1
ATOM 716 N N . TRP A 1 90 ? 16.665 4.616 -38.323 1.00 54.88 90 TRP A N 1
ATOM 717 C CA . TRP A 1 90 ? 15.221 4.689 -38.507 1.00 54.88 90 TRP A CA 1
ATOM 718 C C . TRP A 1 90 ? 14.523 4.598 -37.140 1.00 54.88 90 TRP A C 1
ATOM 720 O O . TRP A 1 90 ? 14.687 3.630 -36.396 1.00 54.88 90 TRP A O 1
ATOM 730 N N . LYS A 1 91 ? 13.799 5.660 -36.762 1.00 57.25 91 LYS A N 1
ATOM 731 C CA . LYS A 1 91 ? 13.059 5.743 -35.495 1.00 57.25 91 LYS A CA 1
ATOM 732 C C . LYS A 1 91 ? 11.630 5.248 -35.692 1.00 57.25 91 LYS A C 1
ATOM 734 O O . LYS A 1 91 ? 10.738 6.060 -35.918 1.00 57.25 91 LYS A O 1
ATOM 739 N N . ASN A 1 92 ? 11.404 3.944 -35.607 1.00 55.06 92 ASN A N 1
ATOM 740 C CA . ASN A 1 92 ? 10.056 3.389 -35.785 1.00 55.06 92 ASN A CA 1
ATOM 741 C C . ASN A 1 92 ? 9.559 2.569 -34.596 1.00 55.06 92 ASN A C 1
ATOM 743 O O . ASN A 1 92 ? 8.365 2.343 -34.520 1.00 55.06 92 ASN A O 1
ATOM 747 N N . SER A 1 93 ? 10.395 2.228 -33.610 1.00 62.56 93 SER A N 1
ATOM 748 C CA . SER A 1 93 ? 9.901 1.495 -32.440 1.00 62.56 93 SER A CA 1
ATOM 749 C C . SER A 1 93 ? 9.094 2.407 -31.508 1.00 62.56 93 SER A C 1
ATOM 751 O O . SER A 1 93 ? 9.662 3.119 -30.677 1.00 62.56 93 SER A O 1
ATOM 753 N N . GLN A 1 94 ? 7.767 2.362 -31.621 1.00 65.88 94 GLN A N 1
ATOM 754 C CA . GLN A 1 94 ? 6.855 2.844 -30.585 1.00 65.88 94 GLN A CA 1
ATOM 755 C C . GLN A 1 94 ? 6.565 1.719 -29.594 1.00 65.88 94 GLN A C 1
ATOM 757 O O . GLN A 1 94 ? 6.301 0.575 -29.973 1.00 65.88 94 GLN A O 1
ATOM 762 N N . THR A 1 95 ? 6.623 2.050 -28.309 1.00 69.38 95 THR A N 1
ATOM 763 C CA . THR A 1 95 ? 6.371 1.110 -27.222 1.00 69.38 95 THR A CA 1
ATOM 764 C C . THR A 1 95 ? 5.208 1.623 -26.393 1.00 69.38 95 THR A C 1
ATOM 766 O O . THR A 1 95 ? 5.146 2.798 -26.030 1.00 69.38 95 THR A O 1
ATOM 769 N N . MET A 1 96 ? 4.269 0.731 -26.104 1.00 72.75 96 MET A N 1
ATOM 770 C CA . MET A 1 96 ? 3.223 0.961 -25.125 1.00 72.75 96 MET A CA 1
ATOM 771 C C . MET A 1 96 ? 3.499 0.063 -23.930 1.00 72.75 96 MET A C 1
ATOM 773 O O . MET A 1 96 ? 3.741 -1.137 -24.065 1.00 72.75 96 MET A O 1
ATOM 777 N N . THR A 1 97 ? 3.505 0.671 -22.751 1.00 79.19 97 THR A N 1
ATOM 778 C CA . THR A 1 97 ? 3.617 -0.035 -21.478 1.00 79.19 97 THR A CA 1
ATOM 779 C C . THR A 1 97 ? 2.311 0.162 -20.739 1.00 79.19 97 THR A C 1
ATOM 781 O O . THR A 1 97 ? 1.893 1.299 -20.519 1.00 79.19 97 THR A O 1
ATOM 784 N N . ILE A 1 98 ? 1.680 -0.939 -20.361 1.00 82.31 98 ILE A N 1
ATOM 785 C CA . ILE A 1 98 ? 0.572 -0.952 -19.418 1.00 82.31 98 ILE A CA 1
ATOM 786 C C . ILE A 1 98 ? 1.148 -1.433 -18.093 1.00 82.31 98 ILE A C 1
ATOM 788 O O . ILE A 1 98 ? 1.839 -2.450 -18.047 1.00 82.31 98 ILE A O 1
ATOM 792 N N . VAL A 1 99 ? 0.880 -0.680 -17.033 1.00 87.62 99 VAL A N 1
ATOM 793 C CA . VAL A 1 99 ? 1.277 -1.037 -15.673 1.00 87.62 99 VAL A CA 1
ATOM 794 C C . VAL A 1 99 ? 0.014 -1.292 -14.875 1.00 87.62 99 VAL A C 1
ATOM 796 O O . VAL A 1 99 ? -0.827 -0.400 -14.745 1.00 87.62 99 VAL A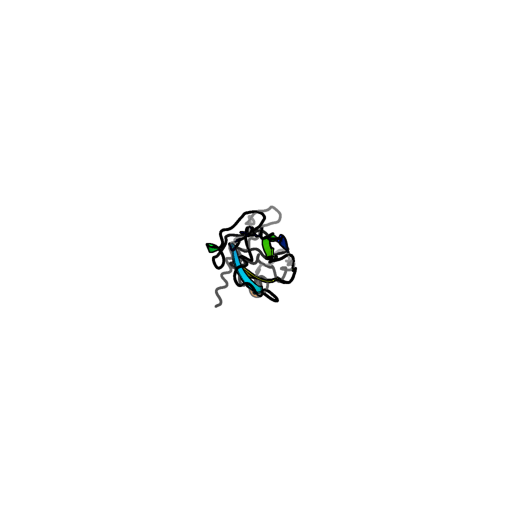 O 1
ATOM 799 N N . THR A 1 100 ? -0.104 -2.499 -14.341 1.00 90.25 100 THR A N 1
ATOM 800 C CA . THR A 1 100 ? -1.161 -2.859 -13.401 1.00 90.25 100 THR A CA 1
ATOM 801 C C . THR A 1 100 ? -0.580 -2.812 -11.999 1.00 90.25 100 THR A C 1
ATOM 803 O O . THR A 1 100 ? 0.457 -3.418 -11.732 1.00 90.25 100 THR A O 1
ATOM 806 N N . VAL A 1 101 ? -1.258 -2.093 -11.108 1.00 92.81 101 VAL A N 1
ATOM 807 C CA . VAL A 1 101 ? -0.909 -2.015 -9.689 1.00 92.81 101 VAL A CA 1
ATOM 808 C C . VAL A 1 101 ? -2.070 -2.576 -8.889 1.00 92.81 101 VAL A C 1
ATOM 810 O O . VAL A 1 101 ? -3.185 -2.061 -8.969 1.00 92.81 101 VAL A O 1
ATOM 813 N N . VAL A 1 102 ? -1.808 -3.618 -8.110 1.00 93.94 102 VAL A N 1
ATOM 814 C CA . VAL A 1 102 ? -2.767 -4.172 -7.153 1.00 93.94 102 VAL A CA 1
ATOM 815 C C . VAL A 1 102 ? -2.330 -3.763 -5.755 1.00 93.94 102 VAL A C 1
ATOM 817 O O . VAL A 1 102 ? -1.188 -3.996 -5.367 1.00 93.94 102 VAL A O 1
ATOM 820 N N . ILE A 1 103 ? -3.236 -3.147 -4.999 1.00 94.31 103 ILE A N 1
ATOM 821 C CA . ILE A 1 103 ? -3.005 -2.760 -3.605 1.00 94.31 103 ILE A CA 1
ATOM 822 C C . ILE A 1 103 ? -3.579 -3.849 -2.699 1.00 94.31 103 ILE A C 1
ATOM 824 O O . ILE A 1 103 ? -4.758 -4.188 -2.804 1.00 94.31 103 ILE A O 1
ATOM 828 N N . ASN A 1 104 ? -2.753 -4.389 -1.807 1.00 94.06 104 ASN A N 1
ATOM 829 C CA . ASN A 1 104 ? -3.076 -5.545 -0.978 1.00 94.06 104 ASN A CA 1
ATOM 830 C C . ASN A 1 104 ? -3.042 -5.214 0.517 1.00 94.06 104 ASN A C 1
ATOM 832 O O . ASN A 1 104 ? -2.227 -4.417 0.987 1.00 94.06 104 ASN A O 1
ATOM 836 N N . GLY A 1 105 ? -3.895 -5.898 1.284 1.00 91.81 105 GLY A N 1
ATOM 837 C CA . GLY A 1 105 ? -3.970 -5.714 2.736 1.00 91.81 105 GLY A CA 1
ATOM 838 C C . GLY A 1 105 ? -4.479 -4.326 3.1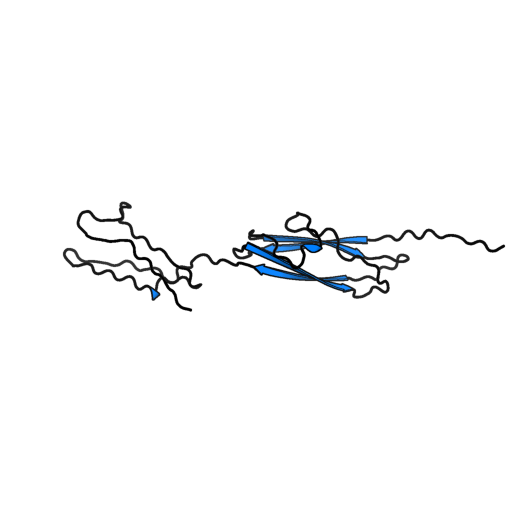19 1.00 91.81 105 GLY A C 1
ATOM 839 O O . GLY A 1 105 ? -3.963 -3.729 4.059 1.00 91.81 105 GLY A O 1
ATOM 840 N N . ILE A 1 106 ? -5.439 -3.793 2.354 1.00 90.31 106 ILE A N 1
ATOM 841 C CA . ILE A 1 106 ? -6.049 -2.497 2.650 1.00 90.31 106 ILE A CA 1
ATOM 842 C C . ILE A 1 106 ? -6.662 -2.554 4.048 1.00 90.31 106 ILE A C 1
ATOM 844 O O . ILE A 1 106 ? -7.451 -3.449 4.351 1.00 90.31 106 ILE A O 1
ATOM 848 N N . LYS A 1 107 ? -6.291 -1.587 4.884 1.00 81.31 107 LYS A N 1
ATOM 849 C CA . LYS A 1 107 ? -6.884 -1.365 6.198 1.00 81.31 107 LYS A CA 1
ATOM 850 C C . LYS A 1 107 ? -7.665 -0.074 6.157 1.00 81.31 107 LYS A C 1
ATOM 852 O O . LYS A 1 107 ? -7.172 0.949 5.679 1.00 81.31 107 LYS A O 1
ATOM 857 N N . TYR A 1 108 ? -8.866 -0.118 6.699 1.00 75.56 108 TYR A N 1
ATOM 858 C CA . TYR A 1 108 ? -9.658 1.075 6.894 1.00 75.56 108 TYR A CA 1
ATOM 859 C C . TYR A 1 108 ? -9.555 1.468 8.367 1.00 75.56 108 TYR A C 1
ATOM 861 O O . TYR A 1 108 ? -9.660 0.605 9.231 1.00 75.56 108 TYR A O 1
ATOM 869 N N . PRO A 1 109 ? -9.276 2.739 8.694 1.00 71.06 109 PRO A N 1
ATOM 870 C CA . PRO A 1 109 ? -9.471 3.186 10.061 1.00 71.06 109 PRO A CA 1
ATOM 871 C C . PRO A 1 109 ? -10.968 3.099 10.404 1.00 71.06 109 PRO A C 1
ATOM 873 O O . PRO A 1 109 ? -11.797 3.285 9.502 1.00 71.06 109 PRO A O 1
ATOM 876 N N . PRO A 1 110 ? -11.329 2.897 11.683 1.00 69.50 110 PRO A N 1
ATOM 877 C CA . PRO A 1 110 ? -12.720 2.931 12.088 1.00 69.50 110 PRO A CA 1
ATOM 878 C C . PRO A 1 110 ? -13.374 4.263 11.735 1.00 69.50 110 PRO A C 1
ATOM 880 O O . PRO A 1 110 ? -12.852 5.329 12.072 1.00 69.50 110 PRO A O 1
ATOM 883 N N . ASN A 1 111 ? -14.535 4.212 11.094 1.00 70.94 111 ASN A N 1
ATOM 884 C CA . ASN A 1 111 ? -15.339 5.393 10.811 1.00 70.94 111 ASN A CA 1
ATOM 885 C C . ASN A 1 111 ? -16.531 5.440 11.764 1.00 70.94 111 ASN A C 1
ATOM 887 O O . ASN A 1 111 ? -17.396 4.567 11.741 1.00 70.94 111 ASN A O 1
ATOM 891 N N . ILE A 1 112 ? -16.604 6.483 12.594 1.00 70.56 112 ILE A N 1
ATOM 892 C CA . ILE A 1 112 ? -17.749 6.695 13.484 1.00 70.56 112 ILE A CA 1
ATOM 893 C C . ILE A 1 112 ? -18.925 7.188 12.640 1.00 70.56 112 ILE A C 1
ATOM 895 O O . ILE A 1 112 ? -18.928 8.324 12.167 1.00 70.56 112 ILE A O 1
ATOM 899 N N . LYS A 1 113 ? -19.932 6.331 12.446 1.00 68.00 113 LYS A N 1
ATOM 900 C CA . LYS A 1 113 ? -21.085 6.640 11.591 1.00 68.00 113 LYS A CA 1
ATOM 901 C C . LYS A 1 113 ? -22.063 7.639 12.213 1.00 68.00 113 LYS A C 1
ATOM 903 O O . LYS A 1 113 ? -22.620 8.456 11.488 1.00 68.00 113 LYS A O 1
ATOM 908 N N . ASN A 1 114 ? -22.278 7.585 13.530 1.00 70.75 114 ASN A N 1
ATOM 909 C CA . ASN A 1 114 ? -23.143 8.527 14.239 1.00 70.75 114 ASN A CA 1
ATOM 910 C C . ASN A 1 114 ? -22.498 8.963 15.552 1.00 70.75 114 ASN A C 1
ATOM 912 O O . ASN A 1 114 ? -22.067 8.130 16.349 1.00 70.75 114 ASN A O 1
ATOM 916 N N . MET A 1 115 ? -22.479 10.272 15.794 1.00 71.75 115 MET A N 1
ATOM 917 C CA . MET A 1 115 ? -22.177 10.796 17.121 1.00 71.75 115 MET A CA 1
ATOM 918 C C . MET A 1 115 ? -23.315 10.437 18.078 1.00 71.75 115 MET A C 1
ATOM 920 O O . MET A 1 115 ? -24.489 10.467 17.704 1.00 71.75 115 MET A O 1
ATOM 924 N N . ILE A 1 116 ? -22.963 10.107 19.316 1.00 73.75 116 ILE A N 1
ATOM 925 C CA . ILE A 1 116 ? -23.933 9.911 20.392 1.00 73.75 116 ILE A CA 1
ATOM 926 C C . ILE A 1 116 ? -24.323 11.312 20.882 1.00 73.75 116 ILE A C 1
ATOM 928 O O . ILE A 1 116 ? -23.433 12.041 21.320 1.00 73.75 116 ILE A O 1
ATOM 932 N N . PRO A 1 117 ? -25.596 11.727 20.782 1.00 75.50 117 PRO A N 1
ATOM 933 C CA . PRO A 1 117 ? -26.012 13.033 21.275 1.00 75.50 117 PRO A CA 1
ATOM 934 C C . PRO A 1 117 ? -25.969 13.078 22.805 1.00 75.50 117 PRO A C 1
ATOM 936 O O . PRO A 1 117 ? -26.254 12.075 23.472 1.00 75.50 117 PRO A O 1
ATOM 939 N N . ASP A 1 118 ? -25.687 14.264 23.345 1.00 79.25 118 ASP A N 1
ATOM 940 C CA . ASP A 1 118 ? -25.703 14.523 24.783 1.00 79.25 118 ASP A CA 1
ATOM 941 C C . ASP A 1 118 ? -27.039 14.099 25.406 1.00 79.25 118 ASP A C 1
ATOM 943 O O . ASP A 1 118 ? -28.119 14.358 24.866 1.00 79.25 118 ASP A O 1
ATOM 947 N N . GLN A 1 119 ? -26.969 13.443 26.563 1.00 75.44 119 GLN A N 1
ATOM 948 C CA . GLN A 1 119 ? -28.145 13.067 27.342 1.00 75.44 119 GLN A CA 1
ATOM 949 C C . GLN A 1 119 ? -28.325 14.057 28.491 1.00 75.44 119 GLN A C 1
ATOM 951 O O . GLN A 1 119 ? -27.382 14.351 29.222 1.00 75.44 119 GLN A O 1
ATOM 956 N N . THR A 1 120 ? -29.545 14.559 28.680 1.00 77.81 120 THR A N 1
ATOM 957 C CA . THR A 1 120 ? -29.893 15.369 29.855 1.00 77.81 120 THR A CA 1
ATOM 958 C C . THR A 1 120 ? -30.592 14.486 30.876 1.00 77.81 120 THR A C 1
ATOM 960 O O . THR A 1 120 ? -31.573 13.820 30.554 1.00 77.81 120 THR A O 1
ATOM 963 N N . ILE A 1 121 ? -30.104 14.502 32.113 1.00 71.00 121 ILE A N 1
ATOM 964 C CA . ILE A 1 121 ? -30.689 13.765 33.234 1.00 71.00 121 ILE A CA 1
ATOM 965 C C . ILE A 1 121 ? -31.117 14.732 34.336 1.00 71.00 121 ILE A C 1
ATOM 967 O O . ILE A 1 121 ? -30.459 15.741 34.595 1.00 71.00 121 ILE A O 1
ATOM 971 N N . HIS A 1 122 ? -32.225 14.419 35.003 1.00 77.69 122 HIS A N 1
ATOM 972 C CA . HIS A 1 122 ? -32.682 15.175 36.163 1.00 77.69 122 HIS A CA 1
ATOM 973 C C . HIS A 1 122 ? -32.073 14.613 37.447 1.00 77.69 122 HIS A C 1
ATOM 975 O O . HIS A 1 122 ? -31.907 13.401 37.603 1.00 77.69 122 HIS A O 1
ATOM 981 N N . ALA A 1 123 ? -31.772 15.504 38.393 1.00 69.94 123 ALA A N 1
ATOM 982 C CA . ALA A 1 123 ? -31.297 15.115 39.714 1.00 69.94 123 ALA A CA 1
ATOM 983 C C . ALA A 1 123 ? -32.261 14.113 40.379 1.00 69.94 123 ALA A C 1
ATOM 985 O O . ALA A 1 123 ? -33.477 14.202 40.207 1.00 69.94 123 ALA A O 1
ATOM 986 N N . TYR A 1 124 ? -31.702 13.176 41.151 1.00 75.94 124 TYR A N 1
ATOM 987 C CA . TYR A 1 124 ? -32.430 12.128 41.887 1.00 75.94 124 TYR A CA 1
ATOM 988 C C . TYR A 1 124 ? -33.177 11.094 41.023 1.00 75.94 124 TYR A C 1
ATOM 990 O O . TYR A 1 124 ? -33.968 10.319 41.555 1.00 75.94 124 TYR A O 1
ATOM 998 N N . SER A 1 125 ? -32.917 11.049 39.713 1.00 70.12 125 SER A N 1
ATOM 999 C CA . SER A 1 125 ? -33.428 9.997 38.826 1.00 70.12 125 SER A CA 1
ATOM 1000 C C . SER A 1 125 ? -32.425 8.848 38.704 1.00 70.12 125 SER A C 1
ATOM 1002 O O . SER A 1 125 ? -31.213 9.071 38.718 1.00 70.12 125 SER A O 1
ATOM 1004 N N . ASN A 1 126 ? -32.925 7.619 38.552 1.00 67.88 126 ASN A N 1
ATOM 1005 C CA . ASN A 1 126 ? -32.084 6.500 38.128 1.00 67.88 126 ASN A CA 1
ATOM 1006 C C . ASN A 1 126 ? -31.607 6.744 36.690 1.00 67.88 126 ASN A C 1
ATOM 1008 O O . ASN A 1 126 ? -32.355 7.278 35.869 1.00 67.88 126 ASN A O 1
ATOM 1012 N N . ILE A 1 127 ? -30.361 6.368 36.402 1.00 62.69 127 ILE A N 1
ATOM 1013 C CA . ILE A 1 127 ? -29.746 6.528 35.084 1.00 62.69 127 ILE A CA 1
ATOM 1014 C C . ILE A 1 127 ? -29.577 5.139 34.484 1.00 62.69 127 ILE A C 1
ATOM 1016 O O . ILE A 1 127 ? -28.690 4.400 34.902 1.00 62.69 127 ILE A O 1
ATOM 1020 N N . ASP A 1 128 ? -30.382 4.832 33.473 1.00 65.44 128 ASP A N 1
ATOM 1021 C CA . ASP A 1 128 ? -30.159 3.692 32.590 1.00 65.44 128 ASP A CA 1
ATOM 1022 C C . ASP A 1 128 ? -29.698 4.235 31.236 1.00 65.44 128 ASP A C 1
ATOM 1024 O O . ASP A 1 128 ? -30.499 4.686 30.415 1.00 65.44 128 ASP A O 1
ATOM 1028 N N . PHE A 1 129 ? -28.384 4.245 31.007 1.00 63.75 129 PHE A N 1
ATOM 1029 C CA . PHE A 1 129 ? -27.826 4.599 29.705 1.00 63.75 129 PHE A CA 1
ATOM 1030 C C . PHE A 1 129 ? -27.618 3.325 28.892 1.00 63.75 129 PHE A C 1
ATOM 1032 O O . PHE A 1 129 ? -26.756 2.508 29.205 1.00 63.75 129 PHE A O 1
ATOM 1039 N N . THR A 1 130 ? -28.406 3.159 27.832 1.00 63.59 130 THR A N 1
ATOM 1040 C CA . THR A 1 130 ? -28.174 2.093 26.856 1.00 63.59 130 THR A CA 1
ATOM 1041 C C . THR A 1 130 ? -27.493 2.693 25.642 1.00 63.59 130 THR A C 1
ATOM 1043 O O . THR A 1 130 ? -28.087 3.495 24.921 1.00 63.59 130 THR A O 1
ATOM 1046 N N . LEU A 1 131 ? -26.254 2.280 25.387 1.00 65.19 131 LEU A N 1
ATOM 1047 C CA . LEU A 1 131 ? -25.615 2.587 24.122 1.00 65.19 131 LEU A CA 1
ATOM 1048 C C . LEU A 1 131 ? -26.193 1.671 23.043 1.00 65.19 131 LEU A C 1
ATOM 1050 O O . LEU A 1 131 ? -26.031 0.451 23.099 1.00 65.19 131 LEU A O 1
ATOM 1054 N N . ASN A 1 132 ? -26.852 2.247 22.041 1.00 62.47 132 ASN A N 1
ATOM 1055 C CA . ASN A 1 132 ? -27.293 1.456 20.907 1.00 62.47 132 ASN A CA 1
ATOM 1056 C C . ASN A 1 132 ? -26.081 1.098 20.030 1.00 62.47 132 ASN A C 1
ATOM 1058 O O . ASN A 1 132 ? -25.552 1.936 19.306 1.00 62.47 132 ASN A O 1
ATOM 1062 N N . ALA A 1 133 ? -25.643 -0.161 20.073 1.00 55.19 133 ALA A N 1
ATOM 1063 C CA . ALA A 1 133 ? -24.510 -0.640 19.283 1.00 55.19 133 ALA A CA 1
ATOM 1064 C C . ALA A 1 133 ? -24.687 -0.411 17.769 1.00 55.19 133 ALA A C 1
ATOM 1066 O O . ALA A 1 133 ? -23.694 -0.292 17.058 1.00 55.19 133 ALA A O 1
ATOM 1067 N N . SER A 1 134 ? -25.925 -0.286 17.265 1.00 56.72 134 SER A N 1
ATOM 1068 C CA . SER A 1 134 ? -26.175 -0.033 15.841 1.00 56.72 134 SER A CA 1
ATOM 1069 C C . SER A 1 134 ? -25.859 1.399 15.395 1.00 56.72 134 SER A C 1
ATOM 1071 O O . SER A 1 134 ? -25.767 1.643 14.191 1.00 56.72 134 SER A O 1
ATOM 1073 N N . SER A 1 135 ? -25.719 2.364 16.317 1.00 56.06 135 SER A N 1
ATOM 1074 C CA . SER A 1 135 ? -25.357 3.749 15.972 1.00 56.06 135 SER A CA 1
ATOM 1075 C C . SER A 1 135 ? -23.848 3.961 15.853 1.00 56.06 135 SER A C 1
ATOM 1077 O O . SER A 1 135 ? -23.427 4.862 15.130 1.00 56.06 135 SER A O 1
ATOM 1079 N N . SER A 1 136 ? -23.053 3.109 16.498 1.00 57.25 136 SER A N 1
ATOM 1080 C CA . SER A 1 136 ? -21.600 3.252 16.644 1.00 57.25 136 SER A CA 1
ATOM 1081 C C . SER A 1 136 ? -20.852 2.131 15.928 1.00 57.25 136 SER A C 1
ATOM 1083 O O . SER A 1 136 ? -19.896 1.594 16.468 1.00 57.25 136 SER A O 1
ATOM 1085 N N . LEU A 1 137 ? -21.328 1.728 14.751 1.00 62.50 137 LEU A N 1
ATOM 1086 C CA . LEU A 1 137 ? -20.668 0.722 13.924 1.00 62.50 137 LEU A CA 1
ATOM 1087 C C . LEU A 1 137 ? -19.580 1.386 13.086 1.00 62.50 137 LEU A C 1
ATOM 1089 O O . LEU A 1 137 ? -19.828 2.434 12.483 1.00 62.50 137 LEU A O 1
ATOM 1093 N N . ASP A 1 138 ? -18.419 0.740 13.003 1.00 67.12 138 ASP A N 1
ATOM 1094 C CA . ASP A 1 138 ? -17.506 1.003 11.904 1.00 67.12 138 ASP A CA 1
ATOM 1095 C C . ASP A 1 138 ? -18.165 0.516 10.608 1.00 67.12 138 ASP A C 1
ATOM 1097 O O . ASP A 1 138 ? -18.734 -0.578 10.545 1.00 67.12 138 ASP A O 1
ATOM 1101 N N . SER A 1 139 ? -18.114 1.336 9.561 1.00 66.25 139 SER A N 1
ATOM 1102 C CA . SER A 1 139 ? -18.717 1.000 8.270 1.00 66.25 139 SER A CA 1
ATOM 1103 C C . SER A 1 139 ? -18.068 -0.208 7.597 1.00 66.25 139 SER A C 1
ATOM 1105 O O . SER A 1 139 ? -18.678 -0.778 6.694 1.00 66.25 139 SER A O 1
ATOM 1107 N N . ASN A 1 140 ? -16.863 -0.588 8.025 1.00 69.44 140 ASN A N 1
ATOM 1108 C CA . ASN A 1 140 ? -16.101 -1.704 7.471 1.00 69.44 140 ASN A CA 1
ATOM 1109 C C . ASN A 1 140 ? -16.186 -2.963 8.348 1.00 69.44 140 ASN A C 1
ATOM 1111 O O . ASN A 1 140 ? -15.662 -4.005 7.961 1.00 69.44 140 ASN A O 1
ATOM 1115 N N . GLY A 1 141 ? -16.904 -2.895 9.476 1.00 67.38 141 GLY A N 1
ATOM 1116 C CA . GLY A 1 141 ? -17.120 -4.025 10.377 1.00 67.38 141 GLY A CA 1
ATOM 1117 C C . GLY A 1 141 ? -15.982 -4.279 11.366 1.00 67.38 141 GLY A C 1
ATOM 1118 O O . GLY A 1 141 ? -15.979 -5.336 11.999 1.00 67.38 141 GLY A O 1
ATOM 1119 N N . ASP A 1 142 ? -15.040 -3.344 11.524 1.00 69.50 142 ASP A N 1
ATOM 1120 C CA . ASP A 1 142 ? -13.969 -3.470 12.512 1.00 69.50 142 ASP A CA 1
ATOM 1121 C C . ASP A 1 142 ? -14.519 -3.446 13.949 1.00 69.50 142 ASP A C 1
ATOM 1123 O O . ASP A 1 142 ? -15.442 -2.695 14.281 1.00 69.50 142 ASP A O 1
ATOM 1127 N N . SER A 1 143 ? -13.925 -4.255 14.836 1.00 69.56 143 SER A N 1
ATOM 1128 C CA . SER A 1 143 ? -14.261 -4.244 16.264 1.00 69.56 143 SER A CA 1
ATOM 1129 C C . SER A 1 143 ? -13.928 -2.892 16.890 1.00 69.56 143 SER A C 1
ATOM 1131 O O . SER A 1 143 ? -12.819 -2.377 16.734 1.00 69.56 143 SER A O 1
ATOM 1133 N N . LEU A 1 144 ? -14.860 -2.355 17.677 1.00 68.75 144 LEU A N 1
ATOM 1134 C CA . LEU A 1 144 ? -14.684 -1.087 18.374 1.00 68.75 144 LEU A CA 1
ATOM 1135 C C . LEU A 1 144 ? -14.606 -1.294 19.884 1.00 68.75 144 LEU A C 1
ATOM 1137 O O . LEU A 1 144 ? -15.455 -1.948 20.489 1.00 68.75 144 LEU A O 1
ATOM 1141 N N . THR A 1 145 ? -13.601 -0.671 20.496 1.00 72.19 145 THR A N 1
ATOM 1142 C CA . THR A 1 145 ? -13.483 -0.554 21.952 1.00 72.19 145 THR A CA 1
ATOM 1143 C C . THR A 1 145 ? -13.930 0.841 22.357 1.00 72.19 145 THR A C 1
ATOM 1145 O O . THR A 1 145 ? -13.313 1.828 21.959 1.00 72.19 145 THR A O 1
ATOM 1148 N N . LEU A 1 146 ? -14.986 0.928 23.163 1.00 68.94 146 LEU A N 1
ATOM 1149 C CA . LEU A 1 146 ? -15.498 2.192 23.686 1.00 68.94 146 LEU A CA 1
ATOM 1150 C C . LEU A 1 146 ? -15.071 2.359 25.143 1.00 68.94 146 LEU A C 1
ATOM 1152 O O . LEU A 1 146 ? -15.119 1.411 25.923 1.00 68.94 146 LEU A O 1
ATOM 1156 N N . GLN A 1 147 ? -14.645 3.568 25.500 1.00 71.56 147 GLN A N 1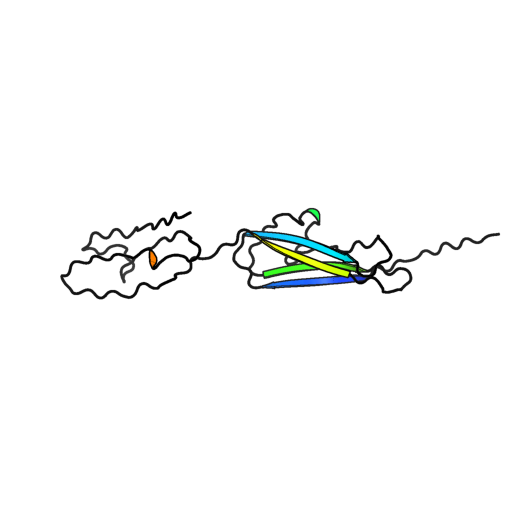
ATOM 1157 C CA . GLN A 1 147 ? -14.307 3.947 26.871 1.00 71.56 147 GLN A CA 1
ATOM 1158 C C . GLN A 1 147 ? -15.055 5.232 27.218 1.00 71.56 147 GLN A C 1
ATOM 1160 O O . GLN A 1 147 ? -15.121 6.150 26.401 1.00 71.56 147 GLN A O 1
ATOM 1165 N N . ALA A 1 148 ? -15.618 5.286 28.422 1.00 70.94 148 ALA A N 1
ATOM 1166 C CA . ALA A 1 148 ? -16.295 6.462 28.951 1.00 70.94 148 ALA A CA 1
ATOM 1167 C C . ALA A 1 148 ? -15.528 6.999 30.164 1.00 70.94 148 ALA A C 1
ATOM 1169 O O . ALA A 1 148 ? -15.082 6.228 31.015 1.00 70.94 148 ALA A O 1
ATOM 1170 N N . TYR A 1 149 ? -15.403 8.322 30.239 1.00 75.69 149 TYR A N 1
ATOM 1171 C CA . TYR A 1 149 ? -14.751 9.030 31.335 1.00 75.69 149 TYR A CA 1
ATOM 1172 C C . TYR A 1 149 ? -15.694 10.091 31.889 1.00 75.69 149 TYR A C 1
ATOM 1174 O O . TYR A 1 149 ? -16.514 10.649 31.163 1.00 75.69 149 TYR A O 1
ATOM 1182 N N . LEU A 1 150 ? -15.542 10.390 33.172 1.00 76.44 150 LEU A N 1
ATOM 1183 C CA . LEU A 1 150 ? -16.084 11.606 33.764 1.00 76.44 150 LEU A CA 1
ATOM 1184 C C . LEU A 1 150 ? -15.296 12.830 33.283 1.00 76.44 150 LEU A C 1
ATOM 1186 O O . LEU A 1 150 ? -14.149 12.701 32.857 1.00 76.44 150 LEU A O 1
ATOM 1190 N N . ASP A 1 151 ? -15.854 14.026 33.473 1.00 78.31 151 ASP A N 1
ATOM 1191 C CA . ASP A 1 151 ? -15.197 15.301 33.136 1.00 78.31 151 ASP A CA 1
ATOM 1192 C C . ASP A 1 151 ? -13.814 15.468 33.788 1.00 78.31 151 ASP A C 1
ATOM 1194 O O . ASP A 1 151 ? -12.942 16.160 33.269 1.00 78.31 151 ASP A O 1
ATOM 1198 N N . ASN A 1 152 ? -13.588 14.811 34.930 1.00 80.94 152 ASN A N 1
ATOM 1199 C CA . ASN A 1 152 ? -12.301 14.802 35.628 1.00 80.94 152 ASN A CA 1
ATOM 1200 C C . ASN A 1 152 ? -11.324 13.713 35.131 1.00 80.94 152 ASN A C 1
ATOM 1202 O O . ASN A 1 152 ? -10.290 13.491 35.761 1.00 80.94 152 ASN A O 1
ATOM 1206 N N . GLY A 1 153 ? -11.665 12.991 34.061 1.00 80.00 153 GLY A N 1
ATOM 1207 C CA . GLY A 1 153 ? -10.873 11.908 33.473 1.00 80.00 153 GLY A CA 1
ATOM 1208 C C . GLY A 1 153 ? -10.957 10.563 34.203 1.00 80.00 153 GLY A C 1
ATOM 1209 O O . GLY A 1 153 ? -10.288 9.613 33.805 1.00 80.00 153 GLY A O 1
ATOM 1210 N N . SER A 1 154 ? -11.752 10.441 35.270 1.00 79.31 154 SER A N 1
ATOM 1211 C CA . SER A 1 154 ? -11.898 9.175 36.002 1.00 79.31 154 SER A CA 1
ATOM 1212 C C . SER A 1 154 ? -12.895 8.237 35.320 1.00 79.31 154 SER A C 1
ATOM 1214 O O . SER A 1 154 ? -13.923 8.671 34.812 1.00 79.31 154 SER A O 1
ATOM 1216 N N . LEU A 1 155 ? -12.629 6.931 35.380 1.00 72.94 155 LEU A N 1
ATOM 1217 C CA . LEU A 1 155 ? -13.500 5.878 34.832 1.00 72.94 155 LEU A CA 1
ATOM 1218 C C . LEU A 1 155 ? -14.756 5.605 35.677 1.00 72.94 155 LEU A C 1
ATOM 1220 O O . LEU A 1 155 ? -15.665 4.902 35.243 1.00 72.94 155 LEU A O 1
ATOM 1224 N N . LYS A 1 156 ? -14.784 6.104 36.916 1.00 67.88 156 LYS A N 1
ATOM 1225 C CA . LYS A 1 156 ? -15.817 5.783 37.897 1.00 67.88 156 LYS A CA 1
ATOM 1226 C C . LYS A 1 156 ? -16.115 6.983 38.784 1.00 67.88 156 LYS A C 1
ATOM 1228 O O . LYS A 1 156 ? -15.202 7.598 39.335 1.00 67.88 156 LYS A O 1
ATOM 1233 N N . ALA A 1 157 ? -17.400 7.262 38.976 1.00 64.62 157 ALA A N 1
ATOM 1234 C CA . ALA A 1 157 ? -17.853 8.191 40.000 1.00 64.62 157 ALA A CA 1
ATOM 1235 C C . ALA A 1 157 ? -17.789 7.526 41.379 1.00 64.62 157 ALA A C 1
ATOM 1237 O O . ALA A 1 157 ? -18.111 6.348 41.533 1.00 64.62 157 ALA A O 1
ATOM 1238 N N . SER A 1 158 ? -17.422 8.287 42.410 1.00 63.50 158 SER A N 1
ATOM 1239 C CA . SER A 1 158 ? -17.324 7.780 43.788 1.00 63.50 158 SER A CA 1
ATOM 1240 C C . SER A 1 158 ? -18.646 7.227 44.341 1.00 63.50 158 SER A C 1
ATOM 1242 O O . SER A 1 158 ? -18.628 6.433 45.277 1.00 63.50 158 SER A O 1
ATOM 1244 N N . TRP A 1 159 ? -19.778 7.614 43.753 1.00 61.72 159 TRP A N 1
ATOM 1245 C CA . TRP A 1 159 ? -21.132 7.295 44.201 1.00 61.72 159 TRP A CA 1
ATOM 1246 C C . TRP A 1 159 ? -21.859 6.242 43.341 1.00 61.72 159 TRP A C 1
ATOM 1248 O O . TRP A 1 159 ? -23.031 5.975 43.591 1.00 61.72 159 TRP A O 1
ATOM 1258 N N . GLN A 1 160 ? -21.198 5.618 42.355 1.00 56.50 160 GLN A N 1
ATOM 1259 C CA . GLN A 1 160 ? -21.846 4.686 41.417 1.00 56.50 160 GLN A CA 1
ATOM 1260 C C . GLN A 1 160 ? -21.058 3.389 41.185 1.00 56.50 160 GLN A C 1
ATOM 1262 O O . GLN A 1 160 ? -19.827 3.382 41.179 1.00 56.50 160 GLN A O 1
ATOM 1267 N N . SER A 1 161 ? -21.769 2.289 40.919 1.00 56.25 161 SER A N 1
ATOM 1268 C CA . SER A 1 161 ? -21.225 1.082 40.284 1.00 56.25 161 SER A CA 1
ATOM 1269 C C . SER A 1 161 ? -21.380 1.197 38.764 1.00 56.25 161 SER A C 1
ATOM 1271 O O . SER A 1 161 ? -22.356 0.714 38.199 1.00 56.25 161 SER A O 1
ATOM 1273 N N . PHE A 1 162 ? -20.447 1.881 38.107 1.00 53.16 162 PHE A N 1
ATOM 1274 C CA . PHE A 1 162 ? -20.340 1.869 36.649 1.00 53.16 162 PHE A CA 1
ATOM 1275 C C . PHE A 1 162 ? -19.197 0.926 36.256 1.00 53.16 162 PHE A C 1
ATOM 1277 O O . PHE A 1 162 ? -18.087 1.085 36.769 1.00 53.16 162 PHE A O 1
ATOM 1284 N N . ASP A 1 163 ? -19.475 -0.065 35.408 1.00 57.00 163 ASP A N 1
ATOM 1285 C CA . ASP A 1 163 ? -18.447 -0.855 34.725 1.00 57.00 163 ASP A CA 1
ATOM 1286 C C . ASP A 1 163 ? -18.307 -0.298 33.297 1.00 57.00 163 ASP A C 1
ATOM 1288 O O . ASP A 1 163 ? -19.183 -0.532 32.463 1.00 57.00 163 ASP A O 1
ATOM 1292 N N . PRO A 1 164 ? -17.262 0.499 33.013 1.00 52.66 164 PRO A N 1
ATOM 1293 C CA . PRO A 1 164 ? -17.092 1.181 31.732 1.00 52.66 164 PRO A CA 1
ATOM 1294 C C . PRO A 1 164 ? -16.651 0.246 30.599 1.00 52.66 164 PRO A C 1
ATOM 1296 O O . PRO A 1 164 ? -16.484 0.704 29.468 1.00 52.66 164 PRO A O 1
ATOM 1299 N N . SER A 1 165 ? -16.405 -1.038 30.874 1.00 54.06 165 SER A N 1
ATOM 1300 C CA . SER A 1 165 ? -15.869 -1.960 29.878 1.00 54.06 165 SER A CA 1
ATOM 1301 C C . SER A 1 165 ? -16.983 -2.654 29.093 1.00 54.06 165 SER A C 1
ATOM 1303 O O . SER A 1 165 ? -17.394 -3.773 29.385 1.00 54.06 165 SER A O 1
ATOM 1305 N N . MET A 1 166 ? -17.469 -1.993 28.039 1.00 56.22 166 MET A N 1
ATOM 1306 C CA . MET A 1 166 ? -18.348 -2.634 27.060 1.00 56.22 166 MET A CA 1
ATOM 1307 C C . MET A 1 166 ? -17.547 -2.999 25.808 1.00 56.22 166 MET A C 1
ATOM 1309 O O . MET A 1 166 ? -17.221 -2.147 24.983 1.00 56.22 166 MET A O 1
ATOM 1313 N N . ILE A 1 167 ? -17.223 -4.286 25.664 1.00 50.41 167 ILE A N 1
ATOM 1314 C CA . ILE A 1 167 ? -16.669 -4.832 24.420 1.00 50.41 167 ILE A CA 1
ATOM 1315 C C . ILE A 1 167 ? -17.845 -5.144 23.492 1.00 50.41 167 ILE A C 1
ATOM 1317 O O . ILE A 1 167 ? -18.627 -6.056 23.765 1.00 50.41 167 ILE A O 1
ATOM 1321 N N . ILE A 1 168 ? -17.971 -4.409 22.387 1.00 53.34 168 ILE A N 1
ATOM 1322 C CA . ILE A 1 168 ? -18.942 -4.733 21.337 1.00 53.34 168 ILE A CA 1
ATOM 1323 C C . ILE A 1 168 ? -18.231 -5.621 20.311 1.00 53.34 168 ILE A C 1
ATOM 1325 O O . ILE A 1 168 ? -17.545 -5.138 19.417 1.00 53.34 168 ILE A O 1
ATOM 1329 N N . ASN A 1 169 ? -18.390 -6.939 20.448 1.00 38.44 169 ASN A N 1
ATOM 1330 C CA . ASN A 1 169 ? -17.935 -7.900 19.444 1.00 38.44 169 ASN A CA 1
ATOM 1331 C C . ASN A 1 169 ? -19.024 -8.065 18.379 1.00 38.44 169 ASN A C 1
ATOM 1333 O O . ASN A 1 169 ? -19.946 -8.864 18.555 1.00 38.44 169 ASN A O 1
ATOM 1337 N N . SER A 1 170 ? -18.940 -7.343 17.266 1.00 44.00 170 SER A N 1
ATOM 1338 C CA . SER A 1 170 ? -19.797 -7.613 16.109 1.00 44.00 170 SER A CA 1
ATOM 1339 C C . SER A 1 170 ? -19.195 -8.732 15.256 1.00 44.00 170 SER A C 1
ATOM 1341 O O . SE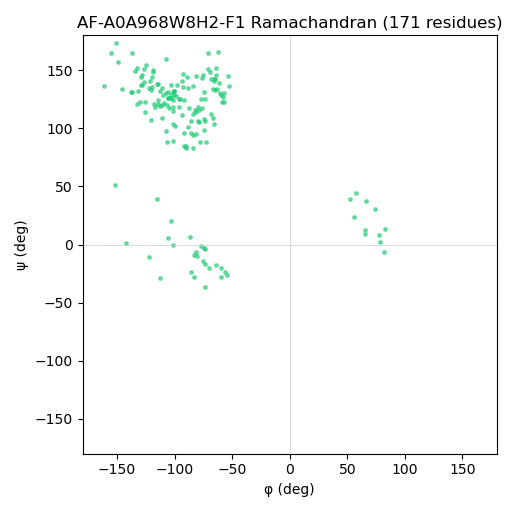R A 1 170 ? -18.523 -8.481 14.265 1.00 44.00 170 SER A O 1
ATOM 1343 N N . ASN A 1 171 ? -19.443 -9.988 15.634 1.00 36.44 171 ASN A N 1
ATOM 1344 C CA . ASN A 1 171 ? -19.266 -11.125 14.730 1.00 36.44 171 ASN A CA 1
ATOM 1345 C C . ASN A 1 171 ? -20.531 -11.278 13.882 1.00 36.44 171 ASN A C 1
ATOM 1347 O O . ASN A 1 171 ? -21.462 -11.965 14.301 1.00 36.44 171 ASN A O 1
ATOM 1351 N N . PHE A 1 172 ? -20.563 -10.690 12.690 1.00 36.78 172 PHE A N 1
ATOM 1352 C CA . PHE A 1 172 ? -21.526 -11.099 11.671 1.00 36.78 172 PHE A CA 1
ATOM 1353 C C . PHE A 1 172 ? -20.797 -11.354 10.354 1.00 36.78 172 PHE A C 1
ATOM 1355 O O . PHE A 1 172 ? -20.034 -10.518 9.883 1.00 36.78 172 PHE A O 1
ATOM 1362 N N . ARG A 1 173 ? -20.976 -12.593 9.881 1.00 35.75 173 ARG A N 1
ATOM 1363 C CA . ARG A 1 173 ? -20.381 -13.190 8.682 1.00 35.75 173 ARG A CA 1
ATOM 1364 C C . ARG A 1 173 ? -20.829 -12.502 7.402 1.00 35.75 173 ARG A C 1
ATOM 1366 O O . ARG A 1 173 ? -21.994 -12.048 7.383 1.00 35.75 173 ARG A O 1
#

pLDDT: mean 71.58, std 17.36, range [26.61, 96.19]

Sequence (173 aa):
MFSLTTQTERTKETEYTKVITFAGLPVHESIELDFVLAVIDSWDKQCNIYSNIKIDGNPILKEALLQKIPHSASTLTLEWVTKNHNLYGWKNSQTMTIVTVVINGIKYPPNIKNMIPDQTIHAYSNIDFTLNASSSLDSNGDSLTLQAYLDNGSLKASWQSFDPSMIINSNFR

Secondary structure (DSSP, 8-state):
-------------EEEEEEEEEE-PPS-SEEEEEEEEEESS-S-S-----EEEEETTEE--GGGTTS-EE---SEEEEEEEEEE--STT-----EEEEEEEEEES--PPP---SPPPPPP--TT--------TTTS--TT---EEE----TTS-SS-TT------EEE-----

Nearest PDB structures (foldseek):
  4nkq-assembly1_A  TM=1.787E-01  e=3.545E+00  Homo sapiens
  4qqv-assembly2_C  TM=1.751E-01  e=4.928E+00  Mus musculus

Foldseek 3Di:
DDDDDPDPDDWDKDKDKDKDKDAQAAFAFWKAKDKDKDFPFDPDPDFPFKDQWDKVNHGDDPVCHRPTDTDGDRMIMIMIMGIDTQDPNDRGGDMDIDMDMDTHGGDDDFDQQADDDDDDDDPPDDDDDDDDPVNGARPVRDWDWDFDADPVRHRDDPPDDDDRGDGDRPDDD

=== Feature glossary ===
Legend for the data blocks above and below:

— What the protein is —

The amino-acid sequence is the protein's primary structure: the linear order of residues from the N-terminus to the C-terminus, written in one-letter code. Everything else here — the 3D coordinates, the secondary structure, the domain annotations — is ultimately a consequence of this string.

Functional annotations link the protein to curated databases. InterPro entries identify conserv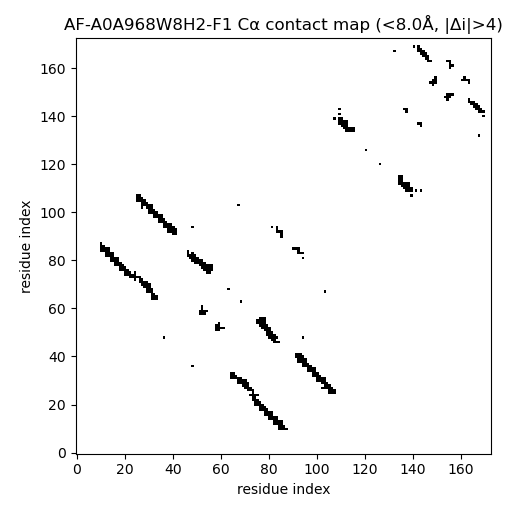ed domains and families by matching the sequence against member-database signatures (Pfam, PROSITE, CDD, …). Gene Ontology (GO) terms describe molecular function, biological process, and cellular component in a controlled vocabulary. CATH places the structure in a hierarchical fold classification (Class/Architecture/Topology/Homologous-superfamily). The organism is the source species.

— Where its atoms are —

Atomic coordinates in PDBx/mmCIF format — the same representation the Protein Data Bank distributes. Each line of the _atom_site loop places one backbone atom in Cartesian space (units: ångströms, origin: arbitrary).

The six renders are orthographic views along the three Cartesian axes in both directions. Representation (cartoon, sticks, or surface) and color scheme (sequence-rainbow or by-chain) vary across proteins so the training set covers all the common visualization conventions.

— Local backbone conformation —

Eight-state secondary structure (DSSP): H is the canonical α-helix, G the tighter 3₁₀-helix, I the wider π-helix; E/B are β-structure, T and S are turns and bends, and '-' is everything else. DSSP derives these from the pattern of main-chain N–H···O=C hydrogen bonds, not from the sequence.

Three-state secondary structure (P-SEA) collapses the eight DSSP classes into helix (a), strand (b), and coil (c). P-SEA assigns these from Cα geometry alone — distances and angles — without requiring backbone oxygens, so it works on any Cα trace.

φ (phi) and ψ (psi) are the two rotatable backbone dihedrals per residue: φ is the C(i-1)–N–Cα–C torsion, ψ is the N–Cα–C–N(i+1) torsion, both in degrees on (−180°, 180°]. α-helical residues cluster near (−60°, −45°); β-strand residues near (−120°, +130°). A Ramachandran plot is simply a scatter of (φ, ψ) for every residue.

— Global shape and packing —

The geometric summary reports three shape descriptors. Rg (radius of gyration) measures how spread out the Cα atoms are about their centre of mass; compact globular proteins have small Rg, elongated or unfolded ones large. Cα contacts (<8 Å, |i−j|>4) count long-range residue pairs in spatial proximity — high for tightly packed folds, near zero for rods or random coil. The bounding-box extents give the protein's footprint along x, y, z in Å.

SASA measures how much of the protein is reachable by solvent. It is computed by rolling a water-sized probe over the atomic surface and summing the exposed area (Å²). Per-residue SASA distinguishes core (buried, low SASA) from surface (exposed, high SASA) residues; total SASA is a whole-molecule size measure.

Plot images: a contact map (which residues are close in 3D, as an N×N binary image), a Ramachandran scatter (backbone torsion angles, revealing secondary-structure composition at a glance), and — for AlphaFold structures — a PAE heatmap (pairwise prediction confidence).

— Structural neighborhood —

A 3Di character summarizes, for each residue, the relative orientation of the Cα frame of its nearest spatial neighbor. Because it encodes fold topology rather than chemistry, 3Di alignments detect remote structural similarity that sequence alignment misses.

The Foldseek neighbor list gives the closest experimentally determined structures in the PDB, ranked by structural alignment. TM-score near 1 means near-identical fold; near 0.3 means only rough topology match. This is how one finds what a novel AlphaFold prediction most resembles in the solved-structure universe.

— Confidence and disorder —

For AlphaFold models, the B-factor field carries pLDDT — the model's own estimate of local accuracy on a 0–100 scale. Regions with pLDDT<50 should be treated as essentially unmodeled; they often correspond to intrinsically disordered segments.

Crystallographic B-factors measure how much each atom's electron density is smeared out, in Å². They rise in mobile loops and surface residues and fall in the buried interior. In AlphaFold models this column is repurposed to hold pLDDT instead.

Predicted Aligned Error (PAE) is an AlphaFold confidence matrix: entry (i, j) is the expected error in the position of residue j, in ångströms, when the prediction is superimposed on the true structure at residue i. Low PAE within a block of residues means that block is internally rigid and well-predicted; high PAE between two blocks means their relative placement is uncertain even if each block individually is confident.